Protein AF-A0A1H4QIE2-F1 (afdb_monomer)

Mean predicted aligned error: 12.72 Å

Structure (mmCIF, N/CA/C/O backbone):
data_AF-A0A1H4QIE2-F1
#
_entry.id   AF-A0A1H4QIE2-F1
#
loop_
_atom_site.group_PDB
_atom_site.id
_atom_site.type_symbol
_atom_site.label_atom_id
_atom_site.label_alt_id
_atom_site.label_comp_id
_atom_site.label_asym_id
_atom_site.label_entity_id
_atom_site.label_seq_id
_atom_site.pdbx_PDB_ins_code
_atom_site.Cartn_x
_atom_site.Cartn_y
_atom_site.Cartn_z
_atom_site.occupancy
_atom_site.B_iso_or_equiv
_atom_site.auth_seq_id
_atom_site.auth_comp_id
_atom_site.auth_asym_id
_atom_site.auth_atom_id
_atom_site.pdbx_PDB_model_num
ATOM 1 N N . MET A 1 1 ? 39.132 -0.467 -88.924 1.00 44.31 1 MET A N 1
ATOM 2 C CA . MET A 1 1 ? 39.449 -0.824 -87.528 1.00 44.31 1 MET A CA 1
ATOM 3 C C . MET A 1 1 ? 39.382 0.461 -86.732 1.00 44.31 1 MET A C 1
ATOM 5 O O . MET A 1 1 ? 40.347 1.196 -86.769 1.00 44.31 1 MET A O 1
ATOM 9 N N . ASP A 1 2 ? 38.247 0.747 -86.095 1.00 47.41 2 ASP A N 1
ATOM 10 C CA . ASP A 1 2 ? 38.134 1.806 -85.085 1.00 47.41 2 ASP A CA 1
ATOM 11 C C . ASP A 1 2 ? 37.035 1.404 -84.098 1.00 47.41 2 ASP A C 1
ATOM 13 O O . ASP A 1 2 ? 35.871 1.765 -84.229 1.00 47.41 2 ASP A O 1
ATOM 17 N N . VAL A 1 3 ? 37.408 0.567 -83.126 1.00 49.41 3 VAL A N 1
ATOM 18 C CA . VAL A 1 3 ? 36.544 0.169 -81.995 1.00 49.41 3 VAL A CA 1
ATOM 19 C C . VAL A 1 3 ? 36.910 0.983 -80.733 1.00 49.41 3 VAL A C 1
ATOM 21 O O . VAL A 1 3 ? 36.482 0.675 -79.628 1.00 49.41 3 VAL A O 1
ATOM 24 N N . GLY A 1 4 ? 37.707 2.052 -80.874 1.00 50.66 4 GLY A N 1
ATOM 25 C CA . GLY A 1 4 ? 38.275 2.808 -79.748 1.00 50.66 4 GLY A CA 1
ATOM 26 C C . GLY A 1 4 ? 37.444 3.986 -79.219 1.00 50.66 4 GLY A C 1
ATOM 27 O O . GLY A 1 4 ? 37.698 4.447 -78.111 1.00 50.66 4 GLY A O 1
ATOM 28 N N . GLY A 1 5 ? 36.450 4.486 -79.965 1.00 53.56 5 GLY A N 1
ATOM 29 C CA . GLY A 1 5 ? 35.792 5.769 -79.650 1.00 53.56 5 GLY A CA 1
ATOM 30 C C . GLY A 1 5 ? 34.572 5.706 -78.719 1.00 53.56 5 GLY A C 1
ATOM 31 O O . GLY A 1 5 ? 34.258 6.687 -78.052 1.00 53.56 5 GLY A O 1
ATOM 32 N N . ALA A 1 6 ? 33.882 4.564 -78.639 1.00 53.78 6 ALA A N 1
ATOM 33 C CA . ALA A 1 6 ? 32.608 4.450 -77.913 1.00 53.78 6 ALA A CA 1
ATOM 34 C C . ALA A 1 6 ? 32.731 3.873 -76.487 1.00 53.78 6 ALA A C 1
ATOM 36 O O . ALA A 1 6 ? 31.772 3.925 -75.722 1.00 53.78 6 ALA A O 1
ATOM 37 N N . GLY A 1 7 ? 33.896 3.336 -76.101 1.00 56.78 7 GLY A N 1
A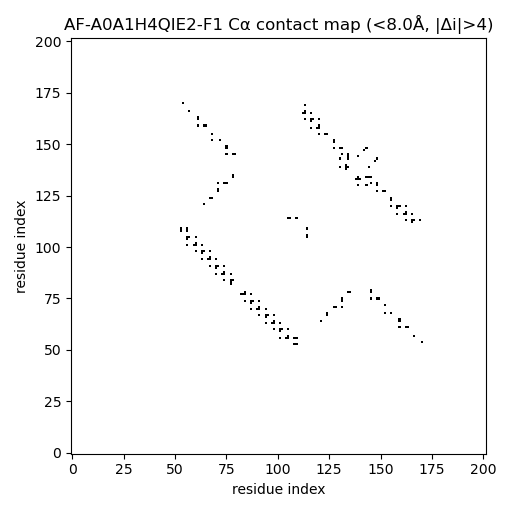TOM 38 C CA . GLY A 1 7 ? 34.084 2.673 -74.801 1.00 56.78 7 GLY A CA 1
ATOM 39 C C . GLY A 1 7 ? 34.270 3.634 -73.619 1.00 56.78 7 GLY A C 1
ATOM 40 O O . GLY A 1 7 ? 33.742 3.394 -72.537 1.00 56.78 7 GLY A O 1
ATOM 41 N N . ALA A 1 8 ? 34.971 4.752 -73.824 1.00 62.88 8 ALA A N 1
ATOM 42 C CA . ALA A 1 8 ? 35.279 5.725 -72.771 1.00 62.88 8 ALA A CA 1
ATOM 43 C C . ALA A 1 8 ? 34.043 6.381 -72.105 1.00 62.88 8 ALA A C 1
ATOM 45 O O . ALA A 1 8 ? 33.989 6.401 -70.872 1.00 62.88 8 ALA A O 1
ATOM 46 N N . PRO A 1 9 ? 33.023 6.873 -72.843 1.00 68.56 9 PRO A N 1
ATOM 47 C CA . PRO A 1 9 ? 31.832 7.446 -72.211 1.00 68.56 9 PRO A CA 1
ATOM 48 C C . PRO A 1 9 ? 30.995 6.388 -71.477 1.00 68.56 9 PRO A C 1
ATOM 50 O O . PRO A 1 9 ? 30.429 6.676 -70.424 1.00 68.56 9 PRO A O 1
ATOM 53 N N . VAL A 1 10 ? 30.963 5.148 -71.978 1.00 73.81 10 VAL A N 1
ATOM 54 C CA . VAL A 1 10 ? 30.245 4.033 -71.337 1.00 73.81 10 VAL A CA 1
ATOM 55 C C . VAL A 1 10 ? 30.869 3.695 -69.982 1.00 73.81 10 VAL A C 1
ATOM 57 O O . VAL A 1 10 ? 30.154 3.557 -68.991 1.00 73.81 10 VAL A O 1
ATOM 60 N N . VAL A 1 11 ? 32.200 3.638 -69.905 1.00 73.81 11 VAL A N 1
ATOM 61 C CA . VAL A 1 11 ? 32.923 3.381 -68.649 1.00 73.81 11 VAL A CA 1
ATOM 62 C C . VAL A 1 11 ? 32.688 4.500 -67.627 1.00 73.81 11 VAL A C 1
ATOM 64 O O . VAL A 1 11 ? 32.457 4.216 -66.450 1.00 73.81 11 VAL A O 1
ATOM 67 N N . ALA A 1 12 ? 32.673 5.762 -68.064 1.00 73.94 12 ALA A N 1
ATOM 68 C CA . ALA A 1 12 ? 32.403 6.900 -67.186 1.00 73.94 12 ALA A CA 1
ATOM 69 C C . ALA A 1 12 ? 30.984 6.853 -66.586 1.00 73.94 12 ALA A C 1
ATOM 71 O O . ALA A 1 12 ? 30.815 7.035 -65.379 1.00 73.94 12 ALA A O 1
ATOM 72 N N . VAL A 1 13 ? 29.968 6.544 -67.400 1.00 78.88 13 VAL A N 1
ATOM 73 C CA . VAL A 1 13 ? 28.576 6.413 -66.937 1.00 78.88 13 VAL A CA 1
ATOM 74 C C . VAL A 1 13 ? 28.431 5.266 -65.936 1.00 78.88 13 VAL A C 1
ATOM 76 O O . VAL A 1 13 ? 27.807 5.445 -64.891 1.00 78.88 13 VAL A O 1
ATOM 79 N N . VAL A 1 14 ? 29.053 4.113 -66.199 1.00 81.00 14 VAL A N 1
ATOM 80 C CA . VAL A 1 14 ? 29.037 2.964 -65.277 1.00 81.00 14 VAL A CA 1
ATOM 81 C C . VAL A 1 14 ? 29.697 3.310 -63.937 1.00 81.00 14 VAL A C 1
ATOM 83 O O . VAL A 1 14 ? 29.163 2.946 -62.890 1.00 81.00 14 VAL A O 1
ATOM 86 N N . GLY A 1 15 ? 30.802 4.063 -63.938 1.00 79.69 15 GLY A N 1
ATOM 87 C CA . GLY A 1 15 ? 31.467 4.510 -62.708 1.00 79.69 15 GLY A CA 1
ATOM 88 C C . GLY A 1 15 ? 30.604 5.449 -61.856 1.00 79.69 15 GLY A C 1
ATOM 89 O O . GLY A 1 15 ? 30.497 5.270 -60.639 1.00 79.69 15 GLY A O 1
ATOM 90 N N . VAL A 1 16 ? 29.928 6.415 -62.487 1.00 80.75 16 VAL A N 1
ATOM 91 C CA . VAL A 1 16 ? 29.016 7.345 -61.796 1.00 80.75 16 VAL A CA 1
ATOM 92 C C . VAL A 1 16 ? 27.796 6.602 -61.248 1.00 80.75 16 VAL A C 1
ATOM 94 O O . VAL A 1 16 ? 27.454 6.761 -60.076 1.00 80.75 16 VAL A O 1
ATOM 97 N N . VAL A 1 17 ? 27.180 5.731 -62.053 1.00 83.19 17 VAL A N 1
ATOM 98 C CA . VAL A 1 17 ? 26.029 4.913 -61.638 1.00 83.19 17 VAL A CA 1
ATOM 99 C C . VAL A 1 17 ? 26.406 3.974 -60.488 1.00 83.19 17 VAL A C 1
ATOM 101 O O . VAL A 1 17 ? 25.681 3.908 -59.496 1.00 83.19 17 VAL A O 1
ATOM 104 N N . GLY A 1 18 ? 27.565 3.312 -60.560 1.00 81.19 18 GLY A N 1
ATOM 105 C CA . GLY A 1 18 ? 28.075 2.449 -59.491 1.00 81.19 18 GLY A CA 1
ATOM 106 C C . GLY A 1 18 ? 28.333 3.200 -58.181 1.00 81.19 18 GLY A C 1
ATOM 107 O O . GLY A 1 18 ? 28.018 2.694 -57.101 1.00 81.19 18 GLY A O 1
ATOM 108 N N . THR A 1 19 ? 28.829 4.436 -58.263 1.00 82.88 19 THR A N 1
ATOM 109 C CA . THR A 1 19 ? 29.070 5.287 -57.087 1.00 82.88 19 THR A CA 1
ATOM 110 C C . THR A 1 19 ? 27.759 5.739 -56.445 1.00 82.88 19 THR A C 1
ATOM 112 O O . THR A 1 19 ? 27.602 5.636 -55.228 1.00 82.88 19 THR A O 1
ATOM 115 N N . LEU A 1 20 ? 26.782 6.172 -57.248 1.00 81.56 20 LEU A N 1
ATOM 116 C CA . LEU A 1 20 ? 25.466 6.593 -56.756 1.00 81.56 20 LEU A CA 1
ATOM 117 C C . LEU A 1 20 ? 24.693 5.429 -56.119 1.00 81.56 20 LEU A C 1
ATOM 119 O O . LEU A 1 20 ? 24.117 5.590 -55.041 1.00 81.56 20 LEU A O 1
ATOM 123 N N . LEU A 1 21 ? 24.735 4.240 -56.732 1.00 77.69 21 LEU A N 1
ATOM 124 C CA . LEU A 1 21 ? 24.165 3.016 -56.157 1.00 77.69 21 LEU A CA 1
ATOM 125 C C . LEU A 1 21 ? 24.840 2.645 -54.830 1.00 77.69 21 LEU A C 1
ATOM 127 O O . LEU A 1 21 ? 24.149 2.339 -53.858 1.00 77.69 21 LEU A O 1
ATOM 131 N N . SER A 1 22 ? 26.170 2.726 -54.757 1.00 75.88 22 SER A N 1
ATOM 132 C CA . SER A 1 22 ? 26.927 2.426 -53.532 1.00 75.88 22 SER A CA 1
ATOM 133 C C . SER A 1 22 ? 26.620 3.414 -52.401 1.00 75.88 22 SER A C 1
ATOM 135 O O . SER A 1 22 ? 26.410 3.006 -51.255 1.00 75.88 22 SER A O 1
ATOM 137 N N . ALA A 1 23 ? 26.527 4.709 -52.716 1.00 75.31 23 ALA A N 1
ATOM 138 C CA . ALA A 1 23 ? 26.153 5.748 -51.761 1.00 75.31 23 ALA A CA 1
ATOM 139 C C . ALA A 1 23 ? 24.727 5.539 -51.225 1.00 75.31 23 ALA A C 1
ATOM 141 O O . ALA A 1 23 ? 24.516 5.578 -50.012 1.00 75.31 23 ALA A O 1
ATOM 142 N N . LEU A 1 24 ? 23.762 5.231 -52.100 1.00 77.25 24 LEU A N 1
ATOM 143 C CA . LEU A 1 24 ? 22.371 4.990 -51.708 1.00 77.25 24 LEU A CA 1
ATOM 144 C C . LEU A 1 24 ? 22.218 3.730 -50.840 1.00 77.25 24 LEU A C 1
ATOM 146 O O . LEU A 1 24 ? 21.471 3.741 -49.860 1.00 77.25 24 LEU A O 1
ATOM 150 N N . LEU A 1 25 ? 22.932 2.647 -51.165 1.00 73.44 25 LEU A N 1
ATOM 151 C CA . LEU A 1 25 ? 22.944 1.422 -50.357 1.00 73.44 25 LEU A CA 1
ATOM 152 C C . LEU A 1 25 ? 23.545 1.667 -48.968 1.00 73.44 25 LEU A C 1
ATOM 154 O O . LEU A 1 25 ? 22.986 1.208 -47.972 1.00 73.44 25 LEU A O 1
ATOM 158 N N . THR A 1 26 ? 24.625 2.446 -48.892 1.00 74.44 26 THR A N 1
ATOM 159 C CA . THR A 1 26 ? 25.269 2.824 -47.625 1.00 74.44 26 THR A CA 1
ATOM 160 C C . THR A 1 26 ? 24.352 3.705 -46.776 1.00 74.44 26 THR A C 1
ATOM 162 O O . THR A 1 26 ? 24.184 3.449 -45.584 1.00 74.44 26 THR A O 1
ATOM 165 N N . GLN A 1 27 ? 23.687 4.693 -47.382 1.00 72.62 27 GLN A N 1
ATOM 166 C CA . GLN A 1 27 ? 22.707 5.544 -46.700 1.00 72.62 27 GLN A CA 1
ATOM 167 C C . GLN A 1 27 ? 21.519 4.732 -46.170 1.00 72.62 27 GLN A C 1
ATOM 169 O O . GLN A 1 27 ? 21.167 4.852 -44.998 1.00 72.62 27 GLN A O 1
ATOM 174 N N . ARG A 1 28 ? 20.951 3.830 -46.982 1.00 72.19 28 ARG A N 1
ATOM 175 C CA . ARG A 1 28 ? 19.856 2.935 -46.564 1.00 72.19 28 ARG A CA 1
ATOM 176 C C . ARG A 1 28 ? 20.281 1.983 -45.443 1.00 72.19 28 ARG A C 1
ATOM 178 O O . ARG A 1 28 ? 19.483 1.714 -44.547 1.00 72.19 28 ARG A O 1
ATOM 185 N N . ALA A 1 29 ? 21.510 1.466 -45.475 1.00 71.00 29 ALA A N 1
ATOM 186 C CA . ALA A 1 29 ? 22.053 0.629 -44.405 1.00 71.00 29 ALA A CA 1
ATOM 187 C C . ALA A 1 29 ? 22.243 1.426 -43.101 1.00 71.00 29 ALA A C 1
ATOM 189 O O . ALA A 1 29 ? 21.839 0.958 -42.034 1.00 71.00 29 ALA A O 1
ATOM 190 N N . ALA A 1 30 ? 22.763 2.654 -43.189 1.00 71.31 30 ALA A N 1
ATOM 191 C CA . ALA A 1 30 ? 22.920 3.556 -42.050 1.00 71.31 30 ALA A CA 1
ATOM 192 C C . ALA A 1 30 ? 21.567 3.961 -41.436 1.00 71.31 30 ALA A C 1
ATOM 194 O O . ALA A 1 30 ? 21.423 3.966 -40.215 1.00 71.31 30 ALA A O 1
ATOM 195 N N . GLU A 1 31 ? 20.550 4.238 -42.255 1.00 73.19 31 GLU A N 1
ATOM 196 C CA . GLU A 1 31 ? 19.188 4.527 -41.787 1.00 73.19 31 GLU A CA 1
ATOM 197 C C . GLU A 1 31 ? 18.553 3.334 -41.062 1.00 73.19 31 GLU A C 1
ATOM 199 O O . GLU A 1 31 ? 17.938 3.518 -40.012 1.00 73.19 31 GLU A O 1
ATOM 204 N N . ARG A 1 32 ? 18.720 2.105 -41.574 1.00 73.38 32 ARG A N 1
ATOM 205 C CA . ARG A 1 32 ? 18.233 0.893 -40.889 1.00 73.38 32 ARG A CA 1
ATOM 206 C C . ARG A 1 32 ? 18.947 0.664 -39.557 1.00 73.38 32 ARG A C 1
ATOM 208 O O . ARG A 1 32 ? 18.274 0.363 -38.576 1.00 73.38 32 ARG A O 1
ATOM 215 N N . SER A 1 33 ? 20.271 0.847 -39.499 1.00 75.81 33 SER A N 1
ATOM 216 C CA . SER A 1 33 ? 21.030 0.744 -38.239 1.00 75.81 33 SER A CA 1
ATOM 217 C C . SER A 1 33 ? 20.523 1.748 -37.208 1.00 75.81 33 SER A C 1
ATOM 219 O O . SER A 1 33 ? 20.170 1.366 -36.095 1.00 75.81 33 SER A O 1
ATOM 221 N N . ARG A 1 34 ? 20.366 3.016 -37.615 1.00 75.88 34 ARG A N 1
ATOM 222 C CA . ARG A 1 34 ? 19.849 4.087 -36.752 1.00 75.88 34 ARG A CA 1
ATOM 223 C C . ARG A 1 34 ? 18.445 3.789 -36.229 1.00 75.88 34 ARG A C 1
ATOM 225 O O . ARG A 1 34 ? 18.190 4.020 -35.053 1.00 75.88 34 ARG A O 1
ATOM 232 N N . ARG A 1 35 ? 17.549 3.243 -37.060 1.00 80.06 35 ARG A N 1
ATOM 233 C CA . ARG A 1 35 ? 16.201 2.833 -36.622 1.00 80.06 35 ARG A CA 1
ATOM 234 C C . ARG A 1 35 ? 16.255 1.713 -35.584 1.00 80.06 35 ARG A C 1
ATOM 236 O O . ARG A 1 35 ? 15.590 1.807 -34.561 1.00 80.06 35 ARG A O 1
ATOM 243 N N . HIS A 1 36 ? 17.086 0.693 -35.790 1.00 81.19 36 HIS A N 1
ATOM 244 C CA . HIS A 1 36 ? 17.237 -0.385 -34.809 1.00 81.19 36 HIS A CA 1
ATOM 245 C C . HIS A 1 36 ? 17.866 0.087 -33.493 1.00 81.19 36 HIS A C 1
ATOM 247 O O . HIS A 1 36 ? 17.468 -0.370 -32.421 1.00 81.19 36 HIS A O 1
ATOM 253 N N . GLU A 1 37 ? 18.828 1.005 -33.549 1.00 84.12 37 GLU A N 1
ATOM 254 C CA . GLU A 1 37 ? 19.408 1.637 -32.360 1.00 84.12 37 GLU A CA 1
ATOM 255 C C . GLU A 1 37 ? 18.368 2.476 -31.605 1.00 84.12 37 GLU A C 1
ATOM 257 O O . GLU A 1 37 ? 18.261 2.360 -30.383 1.00 84.12 37 GLU A O 1
ATOM 262 N N . GLN A 1 38 ? 17.547 3.250 -32.324 1.00 86.62 38 GLN A N 1
ATOM 263 C CA . GLN A 1 38 ? 16.438 4.018 -31.753 1.00 86.62 38 GLN A CA 1
ATOM 264 C C . GLN A 1 38 ? 15.400 3.108 -31.091 1.00 86.62 38 GLN A C 1
ATOM 266 O O . GLN A 1 38 ? 15.083 3.311 -29.922 1.00 86.62 38 GLN A O 1
ATOM 271 N N . GLU A 1 39 ? 14.944 2.053 -31.771 1.00 88.94 39 GLU A N 1
ATOM 272 C CA . GLU A 1 39 ? 13.995 1.084 -31.209 1.00 88.94 39 GLU A CA 1
ATOM 273 C C . GLU A 1 39 ? 14.541 0.417 -29.939 1.00 88.94 39 GLU A C 1
ATOM 275 O O . GLU A 1 39 ? 13.812 0.217 -28.964 1.00 88.94 39 GLU A O 1
ATOM 280 N N . ARG A 1 40 ? 15.834 0.068 -29.915 1.00 86.56 40 ARG A N 1
ATOM 281 C CA . ARG A 1 40 ? 16.484 -0.493 -28.720 1.00 86.56 40 ARG A CA 1
ATOM 282 C C . ARG A 1 40 ? 16.520 0.518 -27.580 1.00 86.56 40 ARG A C 1
ATOM 284 O O . ARG A 1 40 ? 16.182 0.156 -26.453 1.00 86.56 40 ARG A O 1
ATOM 291 N N . ALA A 1 41 ? 16.881 1.767 -27.867 1.00 88.94 41 ALA A N 1
ATOM 292 C CA . ALA A 1 41 ? 16.905 2.839 -26.878 1.00 88.94 41 ALA A CA 1
ATOM 293 C C . ALA A 1 41 ? 15.501 3.141 -26.329 1.00 88.94 41 ALA A C 1
ATOM 295 O O . ALA A 1 41 ? 15.327 3.306 -25.123 1.00 88.94 41 ALA A O 1
ATOM 296 N N . GLU A 1 42 ? 14.475 3.157 -27.179 1.00 90.69 42 GLU A N 1
ATOM 297 C CA . GLU A 1 42 ? 13.082 3.350 -26.772 1.00 90.69 42 GLU A CA 1
ATOM 298 C C . GLU A 1 42 ? 12.579 2.212 -25.886 1.00 90.69 42 GLU A C 1
ATOM 300 O O . GLU A 1 42 ? 11.975 2.471 -24.842 1.00 90.69 42 GLU A O 1
ATOM 305 N N . ARG A 1 43 ? 12.881 0.957 -26.247 1.00 90.00 43 ARG A N 1
ATOM 306 C CA . ARG A 1 43 ? 12.553 -0.219 -25.427 1.00 90.00 43 ARG A CA 1
ATOM 307 C C . ARG A 1 43 ? 13.264 -0.184 -24.079 1.00 90.00 43 ARG A C 1
ATOM 309 O O . ARG A 1 43 ? 12.637 -0.491 -23.068 1.00 90.00 43 ARG A O 1
ATOM 316 N N . ALA A 1 44 ? 14.540 0.202 -24.044 1.00 89.00 44 ALA A N 1
ATOM 317 C CA . ALA A 1 44 ? 15.288 0.356 -22.798 1.00 89.00 44 ALA A CA 1
ATOM 318 C C . ALA A 1 44 ? 14.640 1.415 -21.893 1.00 89.00 44 ALA A C 1
ATOM 320 O O . ALA A 1 44 ? 14.270 1.111 -20.760 1.00 89.00 44 ALA A O 1
ATOM 321 N N . ARG A 1 45 ? 14.356 2.605 -22.436 1.00 90.25 45 ARG A N 1
ATOM 322 C CA . ARG A 1 45 ? 13.672 3.683 -21.705 1.00 90.25 45 ARG A CA 1
ATOM 323 C C . ARG A 1 45 ? 12.276 3.277 -21.226 1.00 90.25 45 ARG A C 1
ATOM 325 O O . ARG A 1 45 ? 11.857 3.669 -20.142 1.00 90.25 45 ARG A O 1
ATOM 332 N N . ALA A 1 46 ? 11.526 2.511 -22.020 1.00 90.19 46 ALA A N 1
ATOM 333 C CA . ALA A 1 46 ? 10.209 2.015 -21.621 1.00 90.19 46 ALA A CA 1
ATOM 334 C C . ALA A 1 46 ? 10.299 1.052 -20.427 1.00 90.19 46 ALA A C 1
ATOM 336 O O . ALA A 1 46 ? 9.523 1.185 -19.482 1.00 90.19 46 ALA A O 1
ATOM 337 N N . ARG A 1 47 ? 11.283 0.143 -20.433 1.00 88.62 47 ARG A N 1
ATOM 338 C CA . ARG A 1 47 ? 11.549 -0.776 -19.314 1.00 88.62 47 ARG A CA 1
ATOM 339 C C . ARG A 1 47 ? 11.969 -0.030 -18.052 1.00 88.62 47 ARG A C 1
ATOM 341 O O . ARG A 1 47 ? 11.461 -0.333 -16.978 1.00 88.62 47 ARG A O 1
ATOM 348 N N . GLU A 1 48 ? 12.845 0.964 -18.178 1.00 89.56 48 GLU A N 1
ATOM 349 C CA . GLU A 1 48 ? 13.264 1.815 -17.057 1.00 89.56 48 GLU A CA 1
ATOM 350 C C . GLU A 1 48 ? 12.078 2.562 -16.441 1.00 89.56 48 GLU A C 1
ATOM 352 O O . GLU A 1 48 ? 11.893 2.531 -15.225 1.00 89.56 48 GLU A O 1
ATOM 357 N N . ARG A 1 49 ? 11.220 3.167 -17.275 1.00 90.88 49 ARG A N 1
ATOM 358 C CA . ARG A 1 49 ? 9.993 3.829 -16.807 1.00 90.88 49 ARG A CA 1
ATOM 359 C C . ARG A 1 49 ? 9.063 2.860 -16.085 1.00 90.88 49 ARG A C 1
ATOM 361 O O . ARG A 1 49 ? 8.554 3.200 -15.022 1.00 90.88 49 ARG A O 1
ATOM 368 N N . GLN A 1 50 ? 8.860 1.662 -16.629 1.00 90.56 50 GLN A N 1
ATOM 369 C CA . GLN A 1 50 ? 8.014 0.649 -16.000 1.00 90.56 50 GLN A CA 1
ATOM 370 C C . GLN A 1 50 ? 8.585 0.192 -14.648 1.00 90.56 50 GLN A C 1
ATOM 372 O O . GLN A 1 50 ? 7.841 0.072 -13.677 1.00 90.56 50 GLN A O 1
ATOM 377 N N . ALA A 1 51 ? 9.903 -0.006 -14.554 1.00 90.25 51 ALA A N 1
ATOM 378 C CA . ALA A 1 51 ? 10.569 -0.365 -13.304 1.00 90.25 51 ALA A CA 1
ATOM 379 C C . ALA A 1 51 ? 10.444 0.744 -12.245 1.00 90.25 51 ALA A C 1
ATOM 381 O O . ALA A 1 51 ? 10.104 0.459 -11.096 1.00 90.25 51 ALA A O 1
ATOM 382 N N . ALA A 1 52 ? 10.646 2.008 -12.635 1.00 91.94 52 ALA A N 1
ATOM 383 C CA . ALA A 1 52 ? 10.458 3.162 -11.756 1.00 91.94 52 ALA A CA 1
ATOM 384 C C . ALA A 1 52 ? 9.007 3.290 -11.265 1.00 91.94 52 ALA A C 1
ATOM 386 O O . ALA A 1 52 ? 8.781 3.484 -10.071 1.00 91.94 52 ALA A O 1
ATOM 387 N N . GLN A 1 53 ? 8.021 3.123 -12.152 1.00 93.19 53 GLN A N 1
ATOM 388 C CA . GLN A 1 53 ? 6.601 3.137 -11.779 1.00 93.19 53 GLN A CA 1
ATOM 389 C C . GLN A 1 53 ? 6.259 2.014 -10.796 1.00 93.19 53 GLN A C 1
ATOM 391 O O . GLN A 1 53 ? 5.540 2.244 -9.824 1.00 93.19 53 GLN A O 1
ATOM 3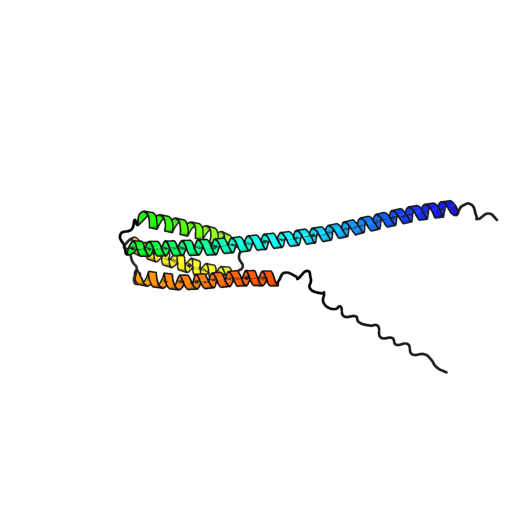96 N N . ARG A 1 54 ? 6.802 0.809 -11.006 1.00 94.06 54 ARG A N 1
ATOM 397 C CA . ARG A 1 54 ? 6.558 -0.328 -10.111 1.00 94.06 54 ARG A CA 1
ATOM 398 C C . ARG A 1 54 ? 7.184 -0.115 -8.734 1.00 94.06 54 ARG A C 1
ATOM 400 O O . ARG A 1 54 ? 6.525 -0.349 -7.725 1.00 94.06 54 ARG A O 1
ATOM 407 N N . LEU A 1 55 ? 8.414 0.404 -8.682 1.00 95.44 55 LEU A N 1
ATOM 408 C CA . LEU A 1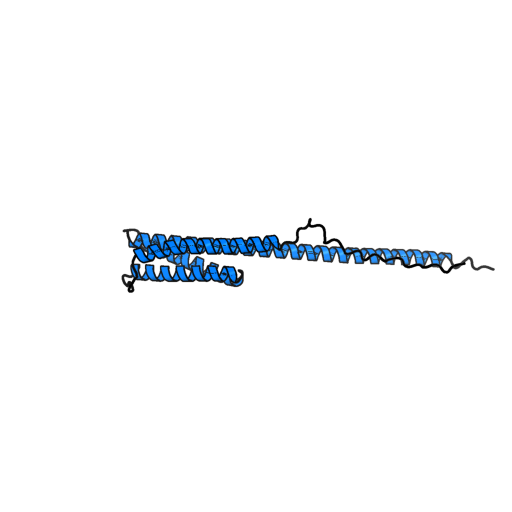 55 ? 9.065 0.788 -7.427 1.00 95.44 55 LEU A CA 1
ATOM 409 C C . LEU A 1 55 ? 8.254 1.854 -6.676 1.00 95.44 55 LEU A C 1
ATOM 411 O O . LEU A 1 55 ? 8.025 1.704 -5.477 1.00 95.44 55 LEU A O 1
ATOM 415 N N . ALA A 1 56 ? 7.792 2.895 -7.373 1.00 96.88 56 ALA A N 1
ATOM 416 C CA . ALA A 1 56 ? 6.967 3.943 -6.777 1.00 96.88 56 ALA A CA 1
ATOM 417 C C . ALA A 1 56 ? 5.664 3.375 -6.188 1.00 96.88 56 ALA A C 1
ATOM 419 O O . ALA A 1 56 ? 5.322 3.686 -5.048 1.00 96.88 56 ALA A O 1
ATOM 420 N N . CYS A 1 57 ? 4.992 2.479 -6.916 1.00 97.62 57 CYS A N 1
ATOM 421 C CA . CYS A 1 57 ? 3.777 1.816 -6.448 1.00 97.62 57 CYS A CA 1
ATOM 422 C C . CYS A 1 57 ? 4.030 0.956 -5.193 1.00 97.62 57 CYS A C 1
ATOM 424 O O . CYS A 1 57 ? 3.278 1.046 -4.223 1.00 97.62 57 CYS A O 1
ATOM 426 N N . TYR A 1 58 ? 5.133 0.196 -5.140 1.00 98.00 58 TYR A N 1
ATOM 427 C CA . TYR A 1 58 ? 5.510 -0.551 -3.931 1.00 98.00 58 TYR A CA 1
ATOM 428 C C . TYR A 1 58 ? 5.788 0.347 -2.725 1.00 98.00 58 TYR A C 1
ATOM 430 O O . TYR A 1 58 ? 5.363 0.030 -1.611 1.00 98.00 58 TYR A O 1
ATOM 438 N N . VAL A 1 59 ? 6.493 1.462 -2.931 1.00 98.06 59 VAL A N 1
ATOM 439 C CA . VAL A 1 59 ? 6.780 2.428 -1.862 1.00 98.06 59 VAL A CA 1
ATOM 440 C C . VAL A 1 59 ? 5.486 3.040 -1.336 1.00 98.06 59 VAL A C 1
ATOM 442 O O . VAL A 1 59 ? 5.299 3.075 -0.118 1.00 98.06 59 VAL A O 1
ATOM 445 N N . ALA A 1 60 ? 4.588 3.463 -2.227 1.00 98.50 60 ALA A N 1
ATOM 446 C CA . ALA A 1 60 ? 3.294 4.019 -1.854 1.00 98.50 60 ALA A CA 1
ATOM 447 C C . ALA A 1 60 ? 2.475 3.012 -1.035 1.00 98.50 60 ALA A C 1
ATOM 449 O O . ALA A 1 60 ? 2.059 3.331 0.078 1.00 98.50 60 ALA A O 1
ATOM 450 N N . LEU A 1 61 ? 2.327 1.773 -1.522 1.00 98.50 61 LEU A N 1
ATOM 451 C CA . LEU A 1 61 ? 1.535 0.737 -0.853 1.00 98.50 61 LEU A CA 1
ATOM 452 C C . LEU A 1 61 ? 2.084 0.389 0.534 1.00 98.50 61 LEU A C 1
ATOM 454 O O . LEU A 1 61 ? 1.338 0.360 1.510 1.00 98.50 61 LEU A O 1
ATOM 458 N N . ASN A 1 62 ? 3.394 0.160 0.651 1.00 97.56 62 ASN A N 1
ATOM 459 C CA . ASN A 1 62 ? 4.001 -0.159 1.944 1.00 97.56 62 ASN A CA 1
ATOM 460 C C . ASN A 1 62 ? 3.941 1.030 2.921 1.00 97.56 62 ASN A C 1
ATOM 462 O O . ASN A 1 62 ? 3.829 0.819 4.128 1.00 97.56 62 ASN A O 1
ATOM 466 N N . THR A 1 63 ? 4.011 2.268 2.426 1.00 98.50 63 THR A N 1
ATOM 467 C CA . THR A 1 63 ? 3.891 3.469 3.266 1.00 98.50 63 THR A CA 1
ATOM 468 C C . THR A 1 63 ? 2.465 3.635 3.778 1.00 98.50 63 THR A C 1
ATOM 470 O O . THR A 1 63 ? 2.273 3.728 4.990 1.00 98.50 63 THR A O 1
ATOM 473 N N . ALA A 1 64 ? 1.473 3.588 2.887 1.00 98.69 64 ALA A N 1
ATOM 474 C CA . ALA A 1 64 ? 0.066 3.744 3.242 1.00 98.69 64 ALA A CA 1
ATOM 475 C C . ALA A 1 64 ? -0.407 2.643 4.207 1.00 98.69 64 ALA A C 1
ATOM 477 O O . ALA A 1 64 ? -1.026 2.942 5.226 1.00 98.69 64 ALA A O 1
ATOM 478 N N . ALA A 1 65 ? -0.017 1.384 3.976 1.00 98.50 65 ALA A N 1
ATOM 479 C CA . ALA A 1 65 ? -0.379 0.277 4.862 1.00 98.50 65 ALA A CA 1
ATOM 480 C C . ALA A 1 65 ? 0.201 0.439 6.281 1.00 98.50 65 ALA A C 1
ATOM 482 O O . ALA A 1 65 ? -0.470 0.149 7.273 1.00 98.50 65 ALA A O 1
ATOM 483 N N . ARG A 1 66 ? 1.439 0.942 6.401 1.00 98.25 66 ARG A N 1
ATOM 484 C CA . ARG A 1 66 ? 2.065 1.230 7.703 1.00 98.25 66 ARG A CA 1
ATOM 485 C C . ARG A 1 66 ? 1.426 2.419 8.403 1.00 98.25 66 ARG A C 1
ATOM 487 O O . ARG A 1 66 ? 1.224 2.356 9.609 1.00 98.25 66 ARG A O 1
ATOM 494 N N . GLN A 1 67 ? 1.116 3.481 7.665 1.00 98.50 67 GLN A N 1
ATOM 495 C CA . GLN A 1 67 ? 0.412 4.642 8.210 1.00 98.50 67 GLN A CA 1
ATOM 496 C C . GLN A 1 67 ? -0.978 4.249 8.711 1.00 98.50 67 GLN A C 1
ATOM 498 O O . GLN A 1 67 ? -1.381 4.671 9.791 1.00 98.50 67 GLN A O 1
ATOM 503 N N . TYR A 1 68 ? -1.674 3.375 7.982 1.00 98.69 68 TYR A N 1
ATOM 504 C CA . TYR A 1 68 ? -2.962 2.856 8.412 1.00 98.69 68 TYR A CA 1
ATOM 505 C C . TYR A 1 68 ? -2.841 1.995 9.680 1.00 98.69 68 TYR A C 1
ATOM 507 O O . TYR A 1 68 ? -3.592 2.211 10.630 1.00 98.69 68 TYR A O 1
ATOM 515 N N . LEU A 1 69 ? -1.857 1.089 9.760 1.00 98.62 69 LEU A N 1
ATOM 516 C CA . LEU A 1 69 ? -1.607 0.320 10.989 1.00 98.62 69 LEU A CA 1
ATOM 517 C C . LEU A 1 69 ? -1.223 1.214 12.180 1.00 98.62 69 LEU A C 1
ATOM 519 O O . LEU A 1 69 ? -1.677 0.969 13.298 1.00 98.62 69 LEU A O 1
ATOM 523 N N . ALA A 1 70 ? -0.426 2.260 11.953 1.00 98.06 70 ALA A N 1
ATOM 524 C CA . ALA A 1 70 ? -0.076 3.228 12.990 1.00 98.06 70 ALA A CA 1
ATOM 525 C C . ALA A 1 70 ? -1.325 3.954 13.507 1.00 98.06 70 ALA A C 1
ATOM 527 O O . ALA A 1 70 ? -1.552 3.994 14.710 1.00 98.06 70 ALA A O 1
ATOM 528 N N . ALA A 1 71 ? -2.201 4.421 12.615 1.00 98.06 71 ALA A N 1
ATOM 529 C CA . ALA A 1 71 ? -3.447 5.067 13.018 1.00 98.06 71 ALA A CA 1
ATOM 530 C C . ALA A 1 71 ? -4.417 4.113 13.748 1.00 98.06 71 ALA A C 1
ATOM 532 O O . ALA A 1 71 ? -5.133 4.535 14.654 1.00 98.06 71 ALA A O 1
ATOM 533 N N . LEU A 1 72 ? -4.436 2.820 13.394 1.00 98.25 72 LEU A N 1
ATOM 534 C CA . LEU A 1 72 ? -5.176 1.793 14.146 1.00 98.25 72 LEU A CA 1
ATOM 535 C C . LEU A 1 72 ? -4.595 1.599 15.554 1.00 98.25 72 LEU A C 1
ATOM 537 O O . LEU A 1 72 ? -5.345 1.441 16.514 1.00 98.25 72 LEU A O 1
ATOM 541 N N . THR A 1 73 ? -3.268 1.641 15.677 1.00 97.31 73 THR A N 1
ATOM 542 C CA . THR A 1 73 ? -2.567 1.552 16.966 1.00 97.31 73 THR A CA 1
ATOM 543 C C . THR A 1 73 ? -2.893 2.761 17.843 1.00 97.31 73 THR A C 1
ATOM 545 O O . THR A 1 73 ? -3.289 2.584 18.993 1.00 97.31 73 THR A O 1
ATOM 548 N N . ASP A 1 74 ? -2.845 3.973 17.285 1.00 95.88 74 ASP A N 1
ATOM 549 C CA . ASP A 1 74 ? -3.252 5.203 17.974 1.00 95.88 74 ASP A CA 1
ATOM 550 C C . ASP A 1 74 ? -4.712 5.119 18.449 1.00 95.88 74 ASP A C 1
ATOM 552 O O . ASP A 1 74 ? -5.015 5.458 19.589 1.00 95.88 74 ASP A O 1
ATOM 556 N N . GLN A 1 75 ? -5.626 4.609 17.615 1.00 96.12 75 GLN A N 1
ATOM 557 C CA . GLN A 1 75 ? -7.026 4.419 18.011 1.00 96.12 75 GLN A CA 1
ATOM 558 C C . GLN A 1 75 ? -7.169 3.434 19.176 1.00 96.12 75 GLN A C 1
ATOM 560 O O . GLN A 1 75 ? -7.977 3.668 20.072 1.00 96.12 75 GLN A O 1
ATOM 565 N N . LEU A 1 76 ? -6.396 2.345 19.199 1.00 96.06 76 LEU A N 1
ATOM 566 C CA . LEU A 1 76 ? -6.394 1.421 20.333 1.00 96.06 76 LEU A CA 1
ATOM 567 C C . LEU A 1 76 ? -5.883 2.094 21.619 1.00 96.06 76 LEU A C 1
ATOM 569 O O . LEU A 1 76 ? -6.424 1.838 22.695 1.00 96.06 76 LEU A O 1
ATOM 573 N N . HIS A 1 77 ? -4.874 2.960 21.522 1.00 94.25 77 HIS A N 1
ATOM 574 C CA . HIS A 1 77 ? -4.399 3.748 22.661 1.00 94.25 77 HIS A CA 1
ATOM 575 C C . HIS A 1 77 ? -5.454 4.743 23.150 1.00 94.25 77 HIS A C 1
ATOM 577 O O . HIS A 1 77 ? -5.725 4.787 24.351 1.00 94.25 77 HIS A O 1
ATOM 583 N N . ALA A 1 78 ? -6.129 5.440 22.237 1.00 93.56 78 ALA A N 1
ATOM 584 C CA . ALA A 1 78 ? -7.208 6.362 22.573 1.00 93.56 78 ALA A CA 1
ATOM 585 C C . ALA A 1 78 ? -8.386 5.664 23.274 1.00 93.56 78 ALA A C 1
ATOM 587 O O . ALA A 1 78 ? -8.967 6.237 24.188 1.00 93.56 78 ALA A O 1
ATOM 588 N N . LEU A 1 79 ? -8.697 4.410 22.915 1.00 91.50 79 LEU A N 1
ATOM 589 C CA . LEU A 1 79 ? -9.706 3.594 23.611 1.00 91.50 79 LEU A CA 1
ATOM 590 C C . LEU A 1 79 ? -9.317 3.236 25.053 1.00 91.50 79 LEU A C 1
ATOM 592 O O . LEU A 1 79 ? -10.190 2.982 25.879 1.00 91.50 79 LEU A O 1
ATOM 596 N N . ARG A 1 80 ? -8.014 3.159 25.348 1.00 88.75 80 ARG A N 1
ATOM 597 C CA . ARG A 1 80 ? -7.480 2.827 26.680 1.00 88.75 80 ARG A CA 1
ATOM 598 C C . ARG A 1 80 ? -7.251 4.066 27.553 1.00 88.75 80 ARG A C 1
ATOM 600 O O . ARG A 1 80 ? -7.110 3.922 28.765 1.00 88.75 80 ARG A O 1
ATOM 607 N N . GLY A 1 81 ? -7.159 5.249 26.950 1.00 84.56 81 GLY A N 1
ATOM 608 C CA . GLY A 1 81 ? -6.804 6.503 27.611 1.00 84.56 81 GLY A CA 1
ATOM 609 C C . GLY A 1 81 ? -7.898 7.569 27.546 1.00 84.56 81 GLY A C 1
ATOM 610 O O . GLY A 1 81 ? -9.052 7.299 27.238 1.00 84.56 81 GLY A O 1
ATOM 611 N N . THR A 1 82 ? -7.514 8.811 27.846 1.00 65.88 82 THR A N 1
ATOM 612 C CA . THR A 1 82 ? -8.390 9.998 27.795 1.00 65.88 82 THR A CA 1
ATOM 613 C C . THR A 1 82 ? -8.043 10.927 26.625 1.00 65.88 82 THR A C 1
ATOM 615 O O . THR A 1 82 ? -8.296 12.129 26.695 1.00 65.88 82 THR A O 1
ATOM 618 N N . GLU A 1 83 ? -7.379 10.409 25.589 1.00 72.81 83 GLU A N 1
ATOM 619 C CA . GLU A 1 83 ? -6.971 11.195 24.418 1.00 72.81 83 GLU A CA 1
ATOM 620 C C . GLU A 1 83 ? -8.179 11.721 23.632 1.00 72.81 83 GLU A C 1
ATOM 622 O O . GLU A 1 83 ? -9.275 11.159 23.697 1.00 72.81 83 GLU A O 1
ATOM 627 N N . ASP A 1 84 ? -7.972 12.790 22.850 1.00 77.00 84 ASP A N 1
ATOM 628 C CA . ASP A 1 84 ? -9.007 13.326 21.962 1.00 77.00 84 ASP A CA 1
ATOM 629 C C . ASP A 1 84 ? -9.378 12.301 20.881 1.00 77.00 84 ASP A C 1
ATOM 631 O O . ASP A 1 84 ? -8.784 12.221 19.798 1.00 77.00 84 ASP A O 1
ATOM 635 N N . SER A 1 85 ? -10.425 11.532 21.170 1.00 81.38 85 SER A N 1
ATOM 636 C CA . SER A 1 85 ? -10.906 10.464 20.306 1.00 81.38 85 SER A CA 1
ATOM 637 C C . SER A 1 85 ? -11.382 10.991 18.947 1.00 81.38 85 SER A C 1
ATOM 639 O O . SER A 1 85 ? -11.436 10.228 17.987 1.00 81.38 85 SER A O 1
ATOM 641 N N . ARG A 1 86 ? -11.734 12.282 18.805 1.00 88.62 86 ARG A N 1
ATOM 642 C CA . ARG A 1 86 ? -12.174 12.834 17.511 1.00 88.62 86 ARG A CA 1
ATOM 643 C C . ARG A 1 86 ? -11.001 12.990 16.547 1.00 88.62 86 ARG A C 1
ATOM 645 O O . ARG A 1 86 ? -11.113 12.529 15.412 1.00 88.62 86 ARG A O 1
ATOM 652 N N . ALA A 1 87 ? -9.900 13.596 16.986 1.00 91.31 87 ALA A N 1
ATOM 653 C CA . ALA A 1 87 ? -8.720 13.781 16.144 1.00 91.31 87 ALA A CA 1
ATOM 654 C C . ALA A 1 87 ? -8.105 12.436 15.719 1.00 91.31 87 ALA A C 1
ATOM 656 O O . ALA A 1 87 ? -7.701 12.266 14.568 1.00 91.31 87 ALA A O 1
ATOM 657 N N . VAL A 1 88 ? -8.079 11.452 16.625 1.00 94.38 88 VAL A N 1
ATOM 658 C CA . VAL A 1 88 ? -7.578 10.098 16.331 1.00 94.38 88 VAL A CA 1
ATOM 659 C C . VAL A 1 88 ? -8.468 9.386 15.305 1.00 94.38 88 VAL A C 1
ATOM 661 O O . VAL A 1 88 ? -7.960 8.872 14.307 1.00 94.38 88 VAL A O 1
ATOM 664 N N . ARG A 1 89 ? -9.799 9.447 15.465 1.00 93.38 89 ARG A N 1
ATOM 665 C CA . ARG A 1 89 ? -10.753 8.892 14.487 1.00 93.38 89 ARG A CA 1
ATOM 666 C C . ARG A 1 89 ? -10.613 9.497 13.095 1.00 93.38 89 ARG A C 1
ATOM 668 O O . ARG A 1 89 ? -10.739 8.779 12.099 1.00 93.38 89 ARG A O 1
ATOM 675 N N . GLN A 1 90 ? -10.390 10.807 13.020 1.00 95.25 90 GLN A N 1
ATOM 676 C CA . GLN A 1 90 ? -10.206 11.489 11.745 1.00 95.25 90 GLN A CA 1
ATOM 677 C C . GLN A 1 90 ? -8.937 10.995 11.043 1.00 95.25 90 GLN A C 1
ATOM 679 O O . GLN A 1 90 ? -9.030 10.510 9.917 1.00 95.25 90 GLN A O 1
ATOM 684 N N . ARG A 1 91 ? -7.790 10.994 11.738 1.00 95.94 91 ARG A N 1
ATOM 685 C CA . ARG A 1 91 ? -6.523 10.465 11.199 1.00 95.94 91 ARG A CA 1
ATOM 686 C C . ARG A 1 91 ? -6.641 9.008 10.751 1.00 95.94 91 ARG A C 1
ATOM 688 O O . ARG A 1 91 ? -6.104 8.635 9.712 1.00 95.94 91 ARG A O 1
ATOM 695 N N . LEU A 1 92 ? -7.375 8.184 11.502 1.00 97.81 92 LEU A N 1
ATOM 696 C CA . LEU A 1 92 ? -7.644 6.795 11.131 1.00 97.81 92 LEU A CA 1
ATOM 697 C C . LEU A 1 92 ? -8.447 6.676 9.830 1.00 97.81 92 LEU A C 1
ATOM 699 O O . LEU A 1 92 ? -8.153 5.815 8.999 1.00 97.81 92 LEU A O 1
ATOM 703 N N . THR A 1 93 ? -9.462 7.518 9.655 1.00 97.69 93 THR A N 1
ATOM 704 C CA . THR A 1 93 ? -10.295 7.515 8.445 1.00 97.69 93 THR A CA 1
ATOM 705 C C . THR A 1 93 ? -9.493 7.989 7.235 1.00 97.69 93 THR A C 1
ATOM 707 O O . THR A 1 93 ? -9.493 7.316 6.210 1.00 97.69 93 THR A O 1
ATOM 710 N N . GLU A 1 94 ? -8.714 9.061 7.387 1.00 98.25 94 GLU A N 1
ATOM 711 C CA . GLU A 1 94 ? -7.824 9.573 6.338 1.00 98.25 94 GLU A CA 1
ATOM 712 C 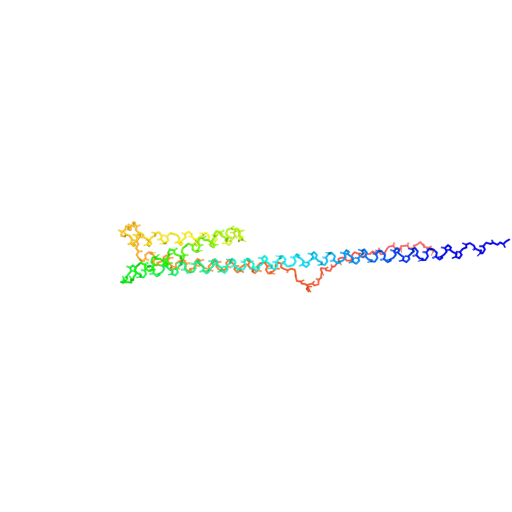C . GLU A 1 94 ? -6.787 8.523 5.909 1.00 98.25 94 GLU A C 1
ATOM 714 O O . GLU A 1 94 ? -6.642 8.240 4.720 1.00 98.25 94 GLU A O 1
ATOM 719 N N . ALA A 1 95 ? -6.114 7.871 6.863 1.00 98.56 95 ALA A N 1
ATOM 720 C CA . ALA A 1 95 ? -5.134 6.829 6.557 1.00 98.56 95 ALA A CA 1
ATOM 721 C C . ALA A 1 95 ? -5.762 5.614 5.850 1.00 98.56 95 ALA A C 1
ATOM 723 O O . ALA A 1 95 ? -5.143 5.014 4.968 1.00 98.56 95 ALA A O 1
ATOM 724 N N . ARG A 1 96 ? -7.003 5.258 6.207 1.00 98.62 96 ARG A N 1
ATOM 725 C CA . ARG A 1 96 ? -7.760 4.189 5.543 1.00 98.62 96 ARG A CA 1
ATOM 726 C C . ARG A 1 96 ? -8.064 4.530 4.089 1.00 98.62 96 ARG A C 1
ATOM 728 O O . ARG A 1 96 ? -7.930 3.656 3.232 1.00 98.62 96 ARG A O 1
ATOM 735 N N . ASP A 1 97 ? -8.510 5.750 3.824 1.00 98.56 97 ASP A N 1
ATOM 736 C CA . ASP A 1 97 ? -8.903 6.165 2.479 1.00 98.56 97 ASP A CA 1
ATOM 737 C C . ASP A 1 97 ? -7.676 6.290 1.569 1.00 98.56 97 ASP A C 1
ATOM 739 O O . ASP A 1 97 ? -7.666 5.709 0.486 1.00 98.56 97 ASP A O 1
ATOM 743 N N . VAL A 1 98 ? -6.573 6.859 2.071 1.00 98.69 98 VAL A N 1
ATOM 744 C CA . VAL A 1 98 ? -5.279 6.850 1.366 1.00 98.69 98 VAL A CA 1
ATOM 745 C C . VAL A 1 98 ? -4.826 5.423 1.041 1.00 98.69 98 VAL A C 1
ATOM 747 O O . VAL A 1 98 ? -4.409 5.143 -0.084 1.00 98.69 98 VAL A O 1
ATOM 750 N N . HIS A 1 99 ? -4.921 4.486 1.994 1.00 98.69 99 HIS A N 1
ATOM 751 C CA . HIS A 1 99 ? -4.569 3.083 1.739 1.00 98.69 99 HIS A CA 1
ATOM 752 C C . HIS A 1 99 ? -5.445 2.450 0.655 1.00 98.69 99 HIS A C 1
ATOM 754 O O . HIS A 1 99 ? -4.934 1.703 -0.177 1.00 98.69 99 HIS A O 1
ATOM 760 N N . ARG A 1 100 ? -6.749 2.743 0.634 1.00 98.44 100 ARG A N 1
ATOM 761 C CA . ARG A 1 100 ? -7.675 2.217 -0.382 1.00 98.44 100 ARG A CA 1
ATOM 762 C C . ARG A 1 100 ? -7.338 2.707 -1.782 1.00 98.44 100 ARG A C 1
ATOM 764 O O . ARG A 1 100 ? -7.305 1.884 -2.694 1.00 98.44 100 ARG A O 1
ATOM 771 N N . ASP A 1 101 ? -7.054 3.995 -1.930 1.00 98.56 101 ASP A N 1
ATOM 772 C CA . ASP A 1 101 ? -6.701 4.588 -3.221 1.00 98.56 101 ASP A CA 1
ATOM 773 C C . ASP A 1 101 ? -5.405 3.977 -3.761 1.00 98.56 101 ASP A C 1
ATOM 775 O O . ASP A 1 101 ? -5.346 3.505 -4.899 1.00 98.56 101 ASP A O 1
ATOM 779 N N . VAL A 1 102 ? -4.385 3.880 -2.905 1.00 98.56 102 VAL A N 1
ATOM 780 C CA . VAL A 1 102 ? -3.104 3.266 -3.264 1.00 98.56 102 VAL A CA 1
ATOM 781 C C . VAL A 1 102 ? -3.258 1.775 -3.575 1.00 98.56 102 VAL A C 1
ATOM 783 O O . VAL A 1 102 ? -2.622 1.268 -4.501 1.00 98.56 102 VAL A O 1
ATOM 786 N N . TYR A 1 103 ? -4.103 1.052 -2.836 1.00 98.44 103 TYR A N 1
ATOM 787 C CA . TYR A 1 103 ? -4.359 -0.363 -3.096 1.00 98.44 103 TYR A CA 1
ATOM 788 C C . TYR A 1 103 ? -5.097 -0.585 -4.424 1.00 98.44 103 TYR A C 1
ATOM 790 O O . TYR A 1 103 ? -4.743 -1.501 -5.164 1.00 98.44 103 TYR A O 1
ATOM 798 N N . ALA A 1 104 ? -6.056 0.273 -4.781 1.00 98.12 104 ALA A N 1
ATOM 799 C CA . ALA A 1 104 ? -6.720 0.219 -6.084 1.00 98.12 104 ALA A CA 1
ATOM 800 C C . ALA A 1 104 ? -5.729 0.468 -7.236 1.00 98.12 104 ALA A C 1
ATOM 802 O O . ALA A 1 104 ? -5.720 -0.259 -8.229 1.00 98.12 104 ALA A O 1
ATOM 803 N N . GLU A 1 105 ? -4.827 1.441 -7.085 1.00 96.94 105 GLU A N 1
ATOM 804 C CA . GLU A 1 105 ? -3.730 1.661 -8.033 1.00 96.94 105 GLU A CA 1
ATOM 805 C C . GLU A 1 105 ? -2.797 0.442 -8.127 1.00 96.94 105 GLU A C 1
ATOM 807 O O . 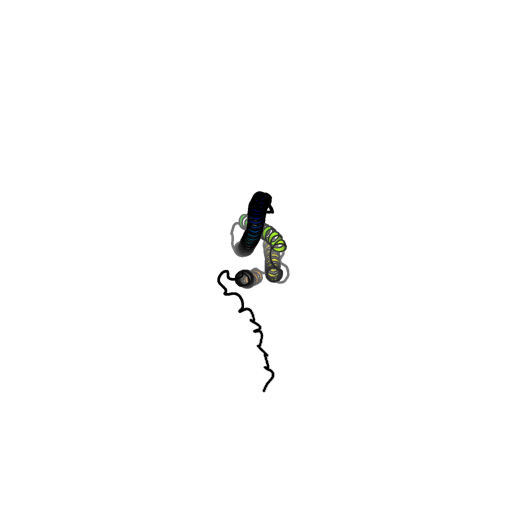GLU A 1 105 ? -2.379 0.066 -9.228 1.00 96.94 105 GLU A O 1
ATOM 812 N N . ALA A 1 106 ? -2.490 -0.190 -6.993 1.00 97.62 106 ALA A N 1
ATOM 813 C CA . ALA A 1 106 ? -1.652 -1.377 -6.931 1.00 97.62 106 ALA A CA 1
ATOM 814 C C . ALA A 1 106 ? -2.263 -2.569 -7.680 1.00 97.62 106 ALA A C 1
ATOM 816 O O . ALA A 1 106 ? -1.539 -3.254 -8.402 1.00 97.62 106 ALA A O 1
ATOM 817 N N . GLN A 1 107 ? -3.579 -2.782 -7.588 1.00 97.44 107 GLN A N 1
ATOM 818 C CA . GLN A 1 107 ? -4.283 -3.856 -8.305 1.00 97.44 107 GLN A CA 1
ATOM 819 C C . GLN A 1 107 ? -4.107 -3.782 -9.826 1.00 97.44 107 GLN A C 1
ATOM 821 O O . GLN A 1 107 ? -4.126 -4.808 -10.498 1.00 97.44 107 GLN A O 1
ATOM 826 N N . MET A 1 108 ? -3.887 -2.584 -10.368 1.00 96.44 108 MET A N 1
ATOM 827 C CA . MET A 1 108 ? -3.692 -2.382 -11.805 1.00 96.44 108 MET A CA 1
ATOM 828 C C . MET A 1 108 ? -2.235 -2.539 -12.254 1.00 96.44 108 MET A C 1
ATOM 830 O O . MET A 1 108 ? -1.967 -2.580 -13.455 1.00 96.44 108 MET A O 1
ATOM 834 N N . ARG A 1 109 ? -1.278 -2.551 -11.318 1.00 93.56 109 ARG A N 1
ATOM 835 C CA . ARG A 1 109 ? 0.154 -2.388 -11.623 1.00 93.56 109 ARG A CA 1
A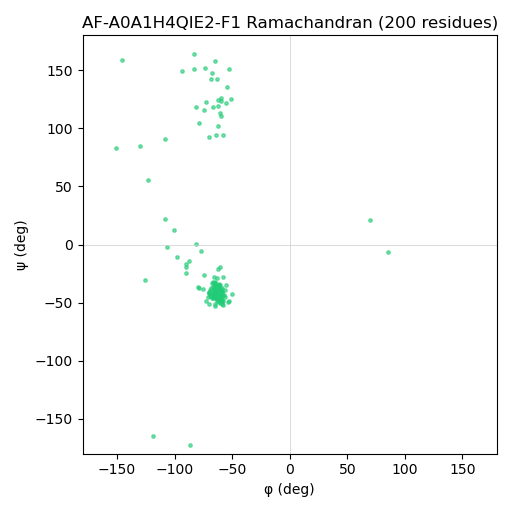TOM 836 C C . ARG A 1 109 ? 1.047 -3.498 -11.091 1.00 93.56 109 ARG A C 1
ATOM 838 O O . ARG A 1 109 ? 2.114 -3.731 -11.660 1.00 93.56 109 ARG A O 1
ATOM 845 N N . LEU A 1 110 ? 0.672 -4.113 -9.976 1.00 94.69 110 LEU A N 1
ATOM 846 C CA . LEU A 1 110 ? 1.509 -5.076 -9.274 1.00 94.69 110 LEU A CA 1
ATOM 847 C C . LEU A 1 110 ? 1.191 -6.506 -9.726 1.00 94.69 110 LEU A C 1
ATOM 849 O O . LEU A 1 110 ? 0.055 -6.795 -10.086 1.00 94.69 110 LEU A O 1
ATOM 853 N N . PRO A 1 111 ? 2.181 -7.411 -9.711 1.00 95.81 111 PRO A N 1
ATOM 854 C CA . PRO A 1 111 ? 1.975 -8.801 -10.092 1.00 95.81 111 PRO A CA 1
ATOM 855 C C . PRO A 1 111 ? 1.206 -9.582 -9.014 1.00 95.81 111 PRO A C 1
ATOM 857 O O . PRO A 1 111 ? 1.338 -9.309 -7.816 1.00 95.81 111 PRO A O 1
ATOM 860 N N . ASP A 1 112 ? 0.476 -10.615 -9.445 1.00 96.44 112 ASP A N 1
ATOM 861 C CA . ASP A 1 112 ? -0.410 -11.432 -8.600 1.00 96.44 112 ASP A CA 1
ATOM 862 C C . ASP A 1 112 ? 0.226 -11.956 -7.301 1.00 96.44 112 ASP A C 1
ATOM 864 O O . ASP A 1 112 ? -0.421 -11.853 -6.258 1.00 96.44 112 ASP A O 1
ATOM 868 N N . PRO A 1 113 ? 1.486 -12.450 -7.275 1.00 96.06 113 PRO A N 1
ATOM 869 C CA . PRO A 1 113 ? 2.090 -12.930 -6.031 1.00 96.06 113 PRO A CA 1
ATOM 870 C C . PRO A 1 113 ? 2.217 -11.841 -4.959 1.00 96.06 113 PRO A C 1
ATOM 872 O O . PRO A 1 113 ? 2.080 -12.119 -3.770 1.00 96.06 113 PRO A O 1
ATOM 875 N N . VAL A 1 114 ? 2.462 -10.589 -5.363 1.00 97.50 114 VAL A N 1
ATOM 876 C CA . VAL A 1 114 ? 2.520 -9.461 -4.423 1.00 97.50 114 VAL A CA 1
ATOM 877 C C . VAL A 1 114 ? 1.113 -8.996 -4.053 1.00 97.50 114 VAL A C 1
ATOM 879 O O . VAL A 1 114 ? 0.876 -8.652 -2.895 1.00 97.50 114 VAL A O 1
ATOM 882 N N . LEU A 1 115 ? 0.169 -9.021 -5.001 1.00 98.06 115 LEU A N 1
ATOM 883 C CA . LEU A 1 115 ? -1.230 -8.685 -4.731 1.00 98.06 115 LEU A CA 1
ATOM 884 C C . LEU A 1 115 ? -1.905 -9.664 -3.768 1.00 98.06 115 LEU A C 1
ATOM 886 O O . LEU A 1 115 ? -2.705 -9.218 -2.952 1.00 98.06 115 LEU A O 1
ATOM 890 N N . ALA A 1 116 ? -1.553 -10.950 -3.792 1.00 98.19 116 ALA A N 1
ATOM 891 C CA . ALA A 1 116 ? -2.039 -11.924 -2.816 1.00 98.19 116 ALA A CA 1
ATOM 892 C C . ALA A 1 116 ? -1.669 -11.506 -1.381 1.00 98.19 116 ALA A C 1
ATOM 894 O O . ALA A 1 116 ? -2.549 -11.321 -0.539 1.00 98.19 116 ALA A O 1
ATOM 895 N N . LEU A 1 117 ? -0.384 -11.218 -1.138 1.00 98.31 117 LEU A N 1
ATOM 896 C CA . LEU A 1 117 ? 0.105 -10.723 0.156 1.00 98.31 117 LEU A CA 1
ATOM 897 C C . LEU A 1 117 ? -0.542 -9.381 0.541 1.00 98.31 117 LEU A C 1
ATOM 899 O O . LEU A 1 117 ? -0.909 -9.154 1.695 1.00 98.31 117 LEU A O 1
ATOM 903 N N . ALA A 1 118 ? -0.689 -8.467 -0.422 1.00 98.19 118 ALA A N 1
ATOM 904 C CA . ALA A 1 118 ? -1.305 -7.164 -0.186 1.00 98.19 118 ALA A CA 1
ATOM 905 C C . ALA A 1 118 ? -2.800 -7.283 0.154 1.00 98.19 118 ALA A C 1
ATOM 907 O O . ALA A 1 118 ? -3.308 -6.523 0.982 1.00 98.19 118 ALA A O 1
ATOM 908 N N . GLY A 1 119 ? -3.495 -8.243 -0.457 1.00 98.31 119 GLY A N 1
ATOM 909 C CA . GLY A 1 119 ? -4.889 -8.565 -0.185 1.00 98.31 119 GLY A CA 1
ATOM 910 C C . GLY A 1 119 ? -5.085 -9.108 1.226 1.00 98.31 119 GLY A C 1
ATOM 911 O O . GLY A 1 119 ? -5.972 -8.635 1.936 1.00 98.31 119 GLY A O 1
ATOM 912 N N . GLU A 1 120 ? -4.214 -10.015 1.673 1.00 98.38 120 GLU A N 1
ATOM 913 C CA . GLU A 1 120 ? -4.220 -10.528 3.050 1.00 98.38 120 GLU A CA 1
ATOM 914 C C . GLU A 1 120 ? -4.033 -9.405 4.079 1.00 98.38 120 GLU A C 1
ATOM 916 O O . GLU A 1 120 ? -4.812 -9.287 5.029 1.00 98.38 120 GLU A O 1
ATOM 921 N N . VAL A 1 121 ? -3.045 -8.529 3.862 1.00 98.56 121 VAL A N 1
ATOM 922 C CA . VAL A 1 121 ? -2.812 -7.349 4.711 1.00 98.56 121 VAL A CA 1
ATOM 923 C C . VAL A 1 121 ? -4.029 -6.423 4.706 1.00 98.56 121 VAL A C 1
ATOM 925 O O . VAL A 1 121 ? -4.491 -6.014 5.769 1.00 98.56 121 VAL A O 1
ATOM 928 N N . THR A 1 122 ? -4.578 -6.109 3.532 1.00 98.38 122 THR A N 1
ATOM 929 C CA . THR A 1 122 ? -5.725 -5.196 3.396 1.00 98.38 122 THR A CA 1
ATOM 930 C C . THR A 1 122 ? -6.966 -5.743 4.097 1.00 98.38 122 THR A C 1
ATOM 932 O O . THR A 1 122 ? -7.670 -5.001 4.787 1.00 98.38 122 THR A O 1
ATOM 935 N N . HIS A 1 123 ? -7.217 -7.047 3.983 1.00 98.44 123 HIS A N 1
ATOM 936 C CA . HIS A 1 123 ? -8.317 -7.703 4.677 1.00 98.44 123 HIS A CA 1
ATOM 937 C C . HIS A 1 123 ? -8.131 -7.687 6.202 1.00 98.44 123 HIS A C 1
ATOM 939 O O . HIS A 1 123 ? -9.067 -7.362 6.940 1.00 98.44 123 HIS A O 1
ATOM 945 N N . ALA A 1 124 ? -6.919 -7.977 6.683 1.00 98.44 124 ALA A N 1
ATOM 946 C CA . ALA A 1 124 ? -6.598 -7.936 8.107 1.00 98.44 124 ALA A CA 1
ATOM 947 C C . ALA A 1 124 ? -6.726 -6.513 8.689 1.00 98.44 124 ALA A C 1
ATOM 949 O O . ALA A 1 124 ? -7.347 -6.341 9.738 1.00 98.44 124 ALA A O 1
ATOM 950 N N . LEU A 1 125 ? -6.239 -5.486 7.981 1.00 98.69 125 LEU A N 1
ATOM 951 C CA . LEU A 1 125 ? -6.409 -4.077 8.365 1.00 98.69 125 LEU A CA 1
ATOM 952 C C . LEU A 1 125 ? -7.892 -3.686 8.451 1.00 98.69 125 LEU A C 1
ATOM 954 O O . LEU A 1 125 ? -8.314 -3.044 9.412 1.00 98.69 125 LEU A O 1
ATOM 958 N N . GLY A 1 126 ? -8.705 -4.108 7.476 1.00 98.19 126 GLY A N 1
ATOM 959 C CA . GLY A 1 126 ? -10.147 -3.854 7.471 1.00 98.19 126 GLY A CA 1
ATOM 960 C C . GLY A 1 126 ? -10.888 -4.540 8.623 1.00 98.19 126 GLY A C 1
ATOM 961 O O . GLY A 1 126 ? -11.782 -3.941 9.228 1.00 98.19 126 GLY A O 1
ATOM 962 N N . THR A 1 127 ? -10.497 -5.771 8.957 1.00 98.12 127 THR A N 1
ATOM 963 C CA . THR A 1 127 ? -11.047 -6.518 10.098 1.00 98.12 127 THR A CA 1
ATOM 964 C C . THR A 1 127 ? -10.737 -5.818 11.419 1.00 98.12 127 THR A C 1
ATOM 966 O O . THR A 1 127 ? -11.660 -5.556 12.199 1.00 98.12 127 THR A O 1
ATOM 969 N N . LEU A 1 128 ? -9.474 -5.434 11.631 1.00 98.44 128 LEU A N 1
ATOM 970 C CA . LEU A 1 128 ? -9.040 -4.710 12.825 1.00 98.44 128 LEU A CA 1
ATOM 971 C C . LEU A 1 128 ? -9.747 -3.353 12.947 1.00 98.44 128 LEU A C 1
ATOM 973 O O . LEU A 1 128 ? -10.281 -3.032 14.007 1.00 98.44 128 LEU A O 1
ATOM 977 N N . TYR A 1 129 ? -9.839 -2.589 11.854 1.00 98.38 129 TYR A N 1
ATOM 978 C CA . TYR A 1 129 ? -10.607 -1.341 11.817 1.00 98.38 129 TYR A CA 1
ATOM 979 C C . TYR A 1 129 ? -12.051 -1.548 12.273 1.00 98.38 129 TYR A C 1
ATOM 981 O O . TYR A 1 129 ? -12.549 -0.818 13.129 1.00 98.38 129 TYR A O 1
ATOM 989 N N . GLY A 1 130 ? -12.726 -2.561 11.723 1.00 97.31 130 GLY A N 1
ATOM 990 C CA . GLY A 1 130 ? -14.103 -2.867 12.086 1.00 97.31 130 GLY A CA 1
ATOM 991 C C . GLY A 1 130 ? -14.248 -3.211 13.567 1.00 97.31 130 GLY A C 1
ATOM 992 O O . GLY A 1 130 ? -15.227 -2.799 14.185 1.00 97.31 130 GLY A O 1
ATOM 993 N N . ARG A 1 131 ? -13.288 -3.942 14.148 1.00 97.75 131 ARG A N 1
ATOM 994 C CA . ARG A 1 131 ? -13.265 -4.226 15.589 1.00 97.75 131 ARG A CA 1
ATOM 995 C C . ARG A 1 131 ? -13.080 -2.961 16.415 1.00 97.75 131 ARG A C 1
ATOM 997 O O . ARG A 1 131 ? -13.890 -2.712 17.301 1.00 97.75 131 ARG A O 1
ATOM 1004 N N . LEU A 1 132 ? -12.051 -2.168 16.126 1.00 96.56 132 LEU A N 1
ATOM 1005 C CA . LEU A 1 132 ? -11.777 -0.939 16.872 1.00 96.56 132 LEU A CA 1
ATOM 1006 C C . LEU A 1 132 ? -12.956 0.031 16.799 1.00 96.56 132 LEU A C 1
ATOM 1008 O O . LEU A 1 132 ? -13.297 0.644 17.802 1.00 96.56 132 LEU A O 1
ATOM 1012 N N . ARG A 1 133 ? -13.638 0.107 15.650 1.00 96.06 133 ARG A N 1
ATOM 1013 C CA . ARG A 1 133 ? -14.847 0.920 15.503 1.00 96.06 133 ARG A CA 1
ATOM 1014 C C . ARG A 1 133 ? -15.986 0.439 16.403 1.00 96.06 133 ARG A C 1
ATOM 1016 O O . ARG A 1 133 ? -16.615 1.257 17.054 1.00 96.06 133 ARG A O 1
ATOM 1023 N N . ARG A 1 134 ? -16.225 -0.874 16.487 1.00 96.00 134 ARG A N 1
ATOM 1024 C CA . ARG A 1 134 ? -17.249 -1.440 17.384 1.00 96.00 134 ARG A CA 1
ATOM 1025 C C . ARG A 1 134 ? -16.930 -1.227 18.860 1.00 96.00 134 ARG A C 1
ATOM 1027 O O . ARG A 1 134 ? -17.848 -0.988 19.636 1.00 96.00 134 ARG A O 1
ATOM 1034 N N . LEU A 1 135 ? -15.652 -1.315 19.233 1.00 95.00 135 LEU A N 1
ATOM 1035 C CA . LEU A 1 135 ? -15.195 -0.999 20.586 1.00 95.00 135 LEU A CA 1
ATOM 1036 C C . LEU A 1 135 ? -15.420 0.486 20.910 1.00 95.00 135 LEU A C 1
ATOM 1038 O O . LEU A 1 135 ? -15.969 0.790 21.962 1.00 95.00 135 LEU A O 1
ATOM 1042 N N . ASP A 1 136 ? -15.068 1.387 19.987 1.00 92.94 136 ASP A N 1
ATOM 1043 C CA . ASP A 1 136 ? -15.268 2.841 20.125 1.00 92.94 136 ASP A CA 1
ATOM 1044 C C . ASP A 1 136 ? -16.749 3.232 20.208 1.00 92.94 136 ASP A C 1
ATOM 1046 O O . ASP A 1 136 ? -17.123 4.097 20.992 1.00 92.94 136 ASP A O 1
ATOM 1050 N N . ASP A 1 137 ? -17.603 2.559 19.436 1.00 93.38 137 ASP A N 1
ATOM 1051 C CA . ASP A 1 137 ? -19.047 2.805 19.410 1.00 93.38 137 ASP A CA 1
ATOM 1052 C C . ASP A 1 137 ? -19.799 2.119 20.573 1.00 93.38 137 ASP A C 1
ATOM 1054 O O . ASP A 1 137 ? -21.023 2.218 20.659 1.00 93.38 137 ASP A O 1
ATOM 1058 N N . GLY A 1 138 ? -19.101 1.408 21.470 1.00 94.19 138 GLY A N 1
ATOM 1059 C CA . GLY A 1 138 ? -19.710 0.734 22.623 1.00 94.19 138 GLY A CA 1
ATOM 1060 C C . GLY A 1 138 ? -20.576 -0.482 22.265 1.00 94.19 138 GLY A C 1
ATOM 1061 O O . GLY A 1 138 ? -21.423 -0.892 23.056 1.00 94.19 138 GLY A O 1
ATOM 1062 N N . VAL A 1 139 ? -20.366 -1.074 21.085 1.00 96.31 139 VAL A N 1
ATOM 1063 C CA . VAL A 1 139 ? -21.123 -2.226 20.557 1.00 96.31 139 VAL A CA 1
ATOM 1064 C C . VAL A 1 139 ? -20.207 -3.416 20.208 1.00 96.31 139 VAL A C 1
ATOM 1066 O O . VAL A 1 139 ? -20.214 -3.897 19.066 1.00 96.31 139 VAL A O 1
ATOM 1069 N N . PRO A 1 140 ? -19.383 -3.911 21.157 1.00 96.00 140 PRO A N 1
ATOM 1070 C CA . PRO A 1 140 ? -18.466 -5.019 20.901 1.00 96.00 140 PRO A CA 1
ATOM 1071 C C . PRO A 1 140 ? -19.215 -6.312 20.552 1.00 96.00 140 PRO A C 1
ATOM 1073 O O . PRO A 1 140 ? -20.256 -6.629 21.127 1.00 96.00 140 PRO A O 1
ATOM 1076 N N . ARG A 1 141 ? -18.663 -7.096 19.619 1.00 95.44 141 ARG A N 1
ATOM 1077 C CA . ARG A 1 141 ? -19.104 -8.478 19.369 1.00 95.44 141 ARG A CA 1
ATOM 1078 C C . ARG A 1 141 ? -18.433 -9.440 20.355 1.00 95.44 141 ARG A C 1
ATOM 1080 O O . ARG A 1 141 ? -17.408 -9.090 20.939 1.00 95.44 141 ARG A O 1
ATOM 1087 N N . PRO A 1 142 ? -18.943 -10.677 20.508 1.00 94.44 142 PRO A N 1
ATOM 1088 C CA . PRO A 1 142 ? -18.231 -11.713 21.249 1.00 94.44 142 PRO A CA 1
ATOM 1089 C C . PRO A 1 142 ? -16.784 -11.857 20.753 1.00 94.44 142 PRO A C 1
ATOM 1091 O O . PRO A 1 142 ? -16.552 -12.030 19.557 1.00 94.44 142 PRO A O 1
ATOM 1094 N N . GLY A 1 143 ? -15.822 -11.750 21.672 1.00 91.12 143 GLY A N 1
ATOM 1095 C CA . GLY A 1 143 ? -14.387 -11.799 21.368 1.00 91.12 143 GLY A CA 1
ATOM 1096 C C . GLY A 1 143 ? -13.755 -10.465 20.951 1.00 91.12 143 GLY A C 1
ATOM 1097 O O . GLY A 1 143 ? -12.534 -10.398 20.833 1.00 91.12 143 GLY A O 1
ATOM 1098 N N . ASP A 1 144 ? -14.529 -9.392 20.766 1.00 96.44 144 ASP A N 1
ATOM 1099 C CA . ASP A 1 144 ? -13.951 -8.058 20.614 1.00 96.44 144 ASP A CA 1
ATOM 1100 C C . ASP A 1 144 ? -13.464 -7.563 21.981 1.00 96.44 144 ASP A C 1
ATOM 1102 O O . ASP A 1 144 ? -14.248 -7.333 22.900 1.00 96.44 144 ASP A O 1
ATOM 1106 N N . SER A 1 145 ? -12.155 -7.371 22.103 1.00 96.00 145 SER A N 1
ATOM 1107 C CA . SER A 1 145 ? -11.536 -6.734 23.262 1.00 96.00 145 SER A CA 1
ATOM 1108 C C . SER A 1 145 ? -10.317 -5.912 22.830 1.00 96.00 145 SER A C 1
ATOM 1110 O O . SER A 1 145 ? -9.744 -6.189 21.766 1.00 96.00 145 SER A O 1
ATOM 1112 N N . PRO A 1 146 ? -9.884 -4.925 23.637 1.00 95.25 146 PRO A N 1
ATOM 1113 C CA . PRO A 1 146 ? -8.627 -4.217 23.404 1.00 95.25 146 PRO A CA 1
ATOM 1114 C C . PRO A 1 146 ? -7.417 -5.158 23.306 1.00 95.25 146 PRO A C 1
ATOM 1116 O O . PRO A 1 146 ? -6.522 -4.920 22.500 1.00 95.25 146 PRO A O 1
ATOM 1119 N N . ASP A 1 147 ? -7.403 -6.254 24.065 1.00 96.38 147 ASP A N 1
ATOM 1120 C CA . ASP A 1 147 ? -6.282 -7.201 24.081 1.00 96.38 147 ASP A CA 1
ATOM 1121 C C . ASP A 1 147 ? -6.255 -8.076 22.825 1.00 96.38 147 ASP A C 1
ATOM 1123 O O . ASP A 1 147 ? -5.199 -8.296 22.234 1.00 96.38 147 ASP A O 1
ATOM 1127 N N . THR A 1 148 ? -7.422 -8.500 22.334 1.00 96.94 148 THR A N 1
ATOM 1128 C CA . THR A 1 148 ? -7.527 -9.188 21.039 1.00 96.94 148 THR A CA 1
ATOM 1129 C C . THR A 1 148 ? -7.137 -8.257 19.887 1.00 96.94 148 THR A C 1
ATOM 1131 O O . THR A 1 148 ? -6.491 -8.689 18.934 1.00 96.94 148 THR A O 1
ATOM 1134 N N . ALA A 1 149 ? -7.498 -6.971 19.957 1.00 97.44 149 ALA A N 1
ATOM 1135 C CA . ALA A 1 149 ? -7.060 -5.974 18.980 1.00 97.44 149 ALA A CA 1
ATOM 1136 C C . ALA A 1 149 ? -5.536 -5.754 19.019 1.00 97.44 149 ALA A C 1
ATOM 1138 O O . ALA A 1 149 ? -4.913 -5.676 17.962 1.00 97.44 149 ALA A O 1
ATOM 1139 N N . GLN A 1 150 ? -4.932 -5.722 20.211 1.00 97.81 150 GLN A N 1
ATOM 1140 C CA . GLN A 1 150 ? -3.478 -5.643 20.372 1.00 97.81 150 GLN A CA 1
ATOM 1141 C C . GLN A 1 150 ? -2.772 -6.834 19.709 1.00 97.81 150 GLN A C 1
ATOM 1143 O O . GLN A 1 150 ? -1.863 -6.636 18.908 1.00 97.81 150 GLN A O 1
ATOM 1148 N N . ALA A 1 151 ? -3.233 -8.058 19.977 1.00 97.81 151 ALA A N 1
ATOM 1149 C CA . ALA A 1 151 ? -2.657 -9.261 19.375 1.00 97.81 151 ALA A CA 1
ATOM 1150 C C . ALA A 1 151 ? -2.760 -9.257 17.836 1.00 97.81 151 ALA A C 1
ATOM 1152 O O . ALA A 1 151 ? -1.856 -9.721 17.139 1.00 97.81 151 ALA A O 1
ATOM 1153 N N . GLU A 1 152 ? -3.843 -8.705 17.279 1.00 97.81 152 GLU A N 1
ATOM 1154 C CA . GLU A 1 152 ? -3.978 -8.537 15.829 1.00 97.81 152 GLU A CA 1
ATOM 1155 C C . GLU A 1 152 ? -3.020 -7.501 15.243 1.00 97.81 152 GLU A C 1
ATOM 1157 O O . GLU A 1 152 ? -2.507 -7.732 14.146 1.00 97.81 152 GLU A O 1
ATOM 1162 N N . ILE A 1 153 ? -2.756 -6.395 15.948 1.00 98.19 153 ILE A N 1
ATOM 1163 C CA . ILE A 1 153 ? -1.741 -5.408 15.547 1.00 98.19 153 ILE A CA 1
ATOM 1164 C C . ILE A 1 153 ? -0.368 -6.077 15.461 1.00 98.19 153 ILE A C 1
ATOM 1166 O O . ILE A 1 153 ? 0.330 -5.918 14.456 1.00 98.19 153 ILE A O 1
ATOM 1170 N N . ASP A 1 154 ? -0.006 -6.871 16.468 1.00 97.56 154 ASP A N 1
ATOM 1171 C CA . ASP A 1 154 ? 1.279 -7.574 16.507 1.00 97.56 154 ASP A CA 1
ATOM 1172 C C . ASP A 1 154 ? 1.411 -8.555 15.328 1.00 97.56 154 ASP A C 1
ATOM 1174 O O . ASP A 1 154 ? 2.421 -8.560 14.621 1.00 97.56 154 ASP A O 1
ATOM 1178 N N . ALA A 1 155 ? 0.352 -9.314 15.026 1.00 97.81 155 ALA A N 1
ATOM 1179 C CA . ALA A 1 155 ? 0.314 -10.200 13.860 1.00 97.81 155 ALA A CA 1
ATOM 1180 C C . ALA A 1 155 ? 0.369 -9.437 12.518 1.00 97.81 155 ALA A C 1
ATOM 1182 O O . ALA A 1 155 ? 0.987 -9.893 11.552 1.00 97.81 155 ALA A O 1
ATOM 1183 N N . LEU A 1 156 ? -0.267 -8.266 12.431 1.00 98.12 156 LEU A N 1
ATOM 1184 C CA . LEU A 1 156 ? -0.245 -7.404 11.245 1.00 98.12 156 LEU A CA 1
ATOM 1185 C C . LEU A 1 156 ? 1.156 -6.863 10.945 1.00 98.12 156 LEU A C 1
ATOM 1187 O O . LEU A 1 156 ? 1.528 -6.767 9.773 1.00 98.12 156 LEU A O 1
ATOM 1191 N N . TRP A 1 157 ? 1.961 -6.567 11.969 1.00 96.50 157 TRP A N 1
ATOM 1192 C CA . TRP A 1 157 ? 3.356 -6.173 11.770 1.00 96.50 157 TRP A CA 1
ATOM 1193 C C . TRP A 1 157 ? 4.178 -7.256 11.068 1.00 96.50 157 TRP A C 1
ATOM 1195 O O . TRP A 1 157 ? 4.997 -6.922 10.207 1.00 96.50 157 TRP A O 1
ATOM 1205 N N . GLU A 1 158 ? 3.954 -8.535 11.379 1.00 96.81 158 GLU A N 1
ATOM 1206 C CA . GLU A 1 158 ? 4.619 -9.640 10.676 1.00 96.81 158 GLU A CA 1
ATOM 1207 C C . GLU A 1 158 ? 4.165 -9.745 9.220 1.00 96.81 158 GLU A C 1
ATOM 1209 O O . GLU A 1 158 ? 5.004 -9.778 8.314 1.00 96.81 158 GLU A O 1
ATOM 1214 N N . ARG A 1 159 ? 2.854 -9.667 8.965 1.00 98.00 159 ARG A N 1
ATOM 1215 C CA . ARG A 1 159 ? 2.306 -9.681 7.597 1.00 98.00 159 ARG A CA 1
ATOM 1216 C C . ARG A 1 159 ? 2.838 -8.528 6.744 1.00 98.00 159 ARG A C 1
ATOM 1218 O O . ARG A 1 159 ? 3.180 -8.712 5.578 1.00 98.00 159 ARG A O 1
ATOM 1225 N N . LEU A 1 160 ? 3.006 -7.334 7.319 1.00 97.69 160 LEU A N 1
ATOM 1226 C CA . LEU A 1 160 ? 3.638 -6.205 6.623 1.00 97.69 160 LEU A CA 1
ATOM 1227 C C . LEU A 1 160 ? 5.115 -6.464 6.291 1.00 97.69 160 LEU A C 1
ATOM 1229 O O . LEU A 1 160 ? 5.627 -5.972 5.280 1.00 97.69 160 LEU A O 1
ATOM 1233 N N . ARG A 1 161 ? 5.834 -7.231 7.120 1.00 97.06 161 ARG A N 1
ATOM 1234 C CA . ARG A 1 161 ? 7.210 -7.640 6.800 1.00 97.06 161 ARG A CA 1
ATOM 1235 C C . ARG A 1 161 ? 7.222 -8.637 5.654 1.00 97.06 161 ARG A C 1
ATOM 1237 O O . ARG A 1 161 ? 8.081 -8.497 4.786 1.00 97.06 161 ARG A O 1
ATOM 1244 N N . GLU A 1 162 ? 6.293 -9.584 5.631 1.00 97.69 162 GLU A N 1
ATOM 1245 C CA . GLU A 1 162 ? 6.128 -10.551 4.541 1.00 97.69 162 GLU A CA 1
ATOM 1246 C C . GLU A 1 162 ? 5.785 -9.867 3.221 1.00 97.69 162 GLU A C 1
ATOM 1248 O O . GLU A 1 162 ? 6.492 -10.076 2.236 1.00 97.69 162 GLU A O 1
ATOM 1253 N N . LEU A 1 163 ? 4.816 -8.947 3.225 1.00 98.12 163 LEU A N 1
ATOM 1254 C CA . LEU A 1 163 ? 4.483 -8.122 2.064 1.00 98.12 163 LEU A CA 1
ATOM 1255 C C . LEU A 1 163 ? 5.724 -7.406 1.511 1.00 98.12 163 LEU A C 1
ATOM 1257 O O . LEU A 1 163 ? 6.034 -7.498 0.323 1.00 98.12 163 LEU A O 1
ATOM 1261 N N . ARG A 1 164 ? 6.502 -6.753 2.383 1.00 97.31 164 ARG A N 1
ATOM 1262 C CA . ARG A 1 164 ? 7.747 -6.081 1.985 1.00 97.31 164 ARG A CA 1
ATOM 1263 C C . ARG A 1 164 ? 8.790 -7.054 1.424 1.00 97.31 164 ARG A C 1
ATOM 1265 O O . ARG A 1 164 ? 9.516 -6.682 0.502 1.00 97.31 164 ARG A O 1
ATOM 1272 N N . ARG A 1 165 ? 8.913 -8.271 1.970 1.00 97.38 165 ARG A N 1
ATOM 1273 C CA . ARG A 1 165 ? 9.809 -9.302 1.411 1.00 97.38 165 ARG A CA 1
ATOM 1274 C C . ARG A 1 165 ? 9.354 -9.695 0.004 1.00 97.38 165 ARG A C 1
ATOM 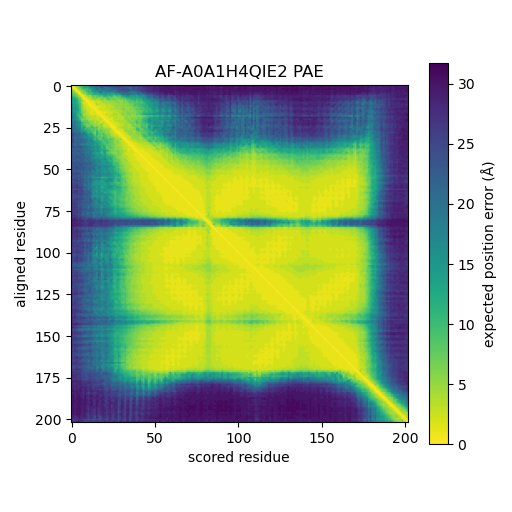1276 O O . ARG A 1 165 ? 10.198 -9.725 -0.886 1.00 97.38 165 ARG A O 1
ATOM 1283 N N . GLY A 1 166 ? 8.052 -9.897 -0.206 1.00 97.69 166 GLY A N 1
ATOM 1284 C CA . GLY A 1 166 ? 7.468 -10.185 -1.520 1.00 97.69 166 GLY A CA 1
ATOM 1285 C C . GLY A 1 166 ? 7.758 -9.090 -2.550 1.00 97.69 166 GLY A C 1
ATOM 1286 O O . GLY A 1 166 ? 8.285 -9.377 -3.621 1.00 97.69 166 GLY A O 1
ATOM 1287 N N . MET A 1 167 ? 7.535 -7.821 -2.191 1.00 96.81 167 MET A N 1
ATOM 1288 C CA . MET A 1 167 ? 7.865 -6.669 -3.048 1.00 96.81 167 MET A CA 1
ATOM 1289 C C . MET A 1 167 ? 9.353 -6.637 -3.439 1.00 96.81 167 MET A C 1
ATOM 1291 O O . MET A 1 167 ? 9.698 -6.392 -4.593 1.00 96.81 167 MET A O 1
ATOM 1295 N N . ARG A 1 168 ? 10.262 -6.894 -2.486 1.00 95.69 168 ARG A N 1
ATOM 1296 C CA . ARG A 1 168 ? 11.713 -6.911 -2.751 1.00 95.69 168 ARG A CA 1
ATOM 1297 C C . ARG A 1 168 ? 12.132 -8.089 -3.624 1.00 95.69 168 ARG A C 1
ATOM 1299 O O . ARG A 1 168 ? 13.002 -7.913 -4.472 1.00 95.69 168 ARG A O 1
ATOM 1306 N N . ALA A 1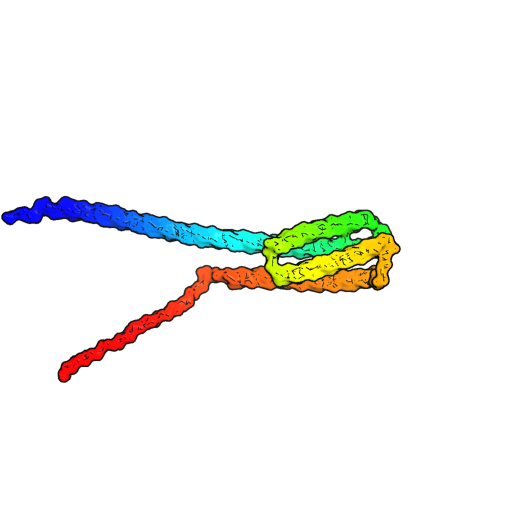 169 ? 11.537 -9.259 -3.413 1.00 95.50 169 ALA A N 1
ATOM 1307 C CA . ALA A 1 169 ? 11.797 -10.437 -4.230 1.00 95.50 169 ALA A CA 1
ATOM 1308 C C . ALA A 1 169 ? 11.393 -10.191 -5.691 1.00 95.50 169 ALA A C 1
ATOM 1310 O O . ALA A 1 169 ? 12.175 -10.477 -6.594 1.00 95.50 169 ALA A O 1
ATOM 1311 N N . ASP A 1 170 ? 10.234 -9.571 -5.921 1.00 94.56 170 ASP A N 1
ATOM 1312 C CA . ASP A 1 170 ? 9.790 -9.193 -7.264 1.00 94.56 170 ASP A CA 1
ATOM 1313 C C . ASP A 1 170 ? 10.726 -8.167 -7.940 1.00 94.56 170 ASP A C 1
ATOM 1315 O O . ASP A 1 170 ? 11.087 -8.315 -9.113 1.00 94.56 170 ASP A O 1
ATOM 1319 N N . LEU A 1 171 ? 11.168 -7.139 -7.205 1.00 91.38 171 LEU A N 1
ATOM 1320 C CA . LEU A 1 171 ? 12.144 -6.175 -7.725 1.00 91.38 171 LEU A CA 1
ATOM 1321 C C . LEU A 1 171 ? 13.476 -6.852 -8.087 1.00 91.38 171 LEU A C 1
ATOM 1323 O O . LEU A 1 171 ? 14.011 -6.592 -9.165 1.00 91.38 171 LEU A O 1
ATOM 1327 N N . GLY A 1 172 ? 13.974 -7.752 -7.233 1.00 88.38 172 GLY A N 1
ATOM 1328 C CA . GLY A 1 172 ? 15.202 -8.513 -7.480 1.00 88.38 172 GLY A CA 1
ATOM 1329 C C . GLY A 1 172 ? 15.092 -9.455 -8.682 1.00 88.38 172 GLY A C 1
ATOM 1330 O O . GLY A 1 172 ? 16.005 -9.515 -9.502 1.00 88.38 172 GLY A O 1
ATOM 1331 N N . ALA A 1 173 ? 13.950 -10.128 -8.852 1.00 79.12 173 ALA A N 1
ATOM 1332 C CA . ALA A 1 173 ? 13.687 -10.969 -10.020 1.00 79.12 173 ALA A CA 1
ATOM 1333 C C . ALA A 1 173 ? 13.679 -10.154 -11.327 1.00 79.12 173 ALA A C 1
ATOM 1335 O O . ALA A 1 173 ? 14.199 -10.598 -12.349 1.00 79.12 173 ALA A O 1
ATOM 1336 N N . SER A 1 174 ? 13.141 -8.932 -11.296 1.00 72.56 174 SER A N 1
ATOM 1337 C CA . SER A 1 174 ? 13.161 -8.038 -12.462 1.00 72.56 174 SER A CA 1
ATOM 1338 C C . SER A 1 174 ? 14.521 -7.413 -12.751 1.00 72.56 174 SER A C 1
ATOM 1340 O O . SER A 1 174 ? 14.797 -7.081 -13.901 1.00 72.56 174 SER A O 1
ATOM 1342 N N . GLU A 1 175 ? 15.377 -7.252 -11.744 1.00 73.38 175 GLU A N 1
ATOM 1343 C CA . GLU A 1 175 ? 16.768 -6.849 -11.948 1.00 73.38 175 GLU A CA 1
ATOM 1344 C C . GLU A 1 175 ? 17.598 -7.970 -12.582 1.00 73.38 175 GLU A C 1
ATOM 1346 O O . GLU A 1 175 ? 18.285 -7.720 -13.569 1.00 73.38 175 GLU A O 1
ATOM 1351 N N . ALA A 1 176 ? 17.458 -9.207 -12.098 1.00 70.50 176 ALA A N 1
ATOM 1352 C CA . ALA A 1 176 ? 18.144 -10.373 -12.658 1.00 70.50 176 ALA A CA 1
ATOM 1353 C C . ALA A 1 176 ? 17.735 -10.683 -14.112 1.00 70.50 176 ALA A C 1
ATOM 1355 O O . ALA A 1 176 ? 18.532 -11.209 -14.884 1.00 70.50 176 ALA A O 1
ATOM 1356 N N . ALA A 1 177 ? 16.507 -10.336 -14.509 1.00 66.44 177 ALA A N 1
ATOM 1357 C CA . ALA A 1 177 ? 16.025 -10.492 -15.881 1.00 66.44 177 ALA A CA 1
ATOM 1358 C C . ALA A 1 177 ? 16.555 -9.422 -16.861 1.00 66.44 177 ALA A C 1
ATOM 1360 O O . ALA A 1 177 ? 16.279 -9.508 -18.063 1.00 66.44 177 ALA A O 1
ATOM 1361 N N . ARG A 1 178 ? 17.294 -8.398 -16.397 1.00 65.31 178 ARG A N 1
ATOM 1362 C CA . ARG A 1 178 ? 17.943 -7.442 -17.305 1.00 65.31 178 ARG A CA 1
ATOM 1363 C C . ARG A 1 178 ? 19.131 -8.134 -17.987 1.00 65.31 178 ARG A C 1
ATOM 1365 O O . ARG A 1 178 ? 20.023 -8.602 -17.286 1.00 65.31 178 ARG A O 1
ATOM 1372 N N . PRO A 1 179 ? 19.185 -8.194 -19.330 1.00 58.62 179 PRO A N 1
ATOM 1373 C CA . PRO A 1 179 ? 20.355 -8.729 -20.014 1.00 58.62 179 PRO A CA 1
ATOM 1374 C C . PRO A 1 179 ? 21.573 -7.862 -19.681 1.00 58.62 179 PRO A C 1
ATOM 1376 O O . PRO A 1 179 ? 21.532 -6.646 -19.879 1.00 58.62 179 PRO A O 1
ATOM 1379 N N . ASP A 1 180 ? 22.629 -8.492 -19.166 1.00 61.59 180 ASP A N 1
ATOM 1380 C CA . ASP A 1 180 ? 23.908 -7.839 -18.898 1.00 61.59 180 ASP A CA 1
ATOM 1381 C C . ASP A 1 180 ? 24.500 -7.316 -20.225 1.00 61.59 180 ASP A C 1
ATOM 1383 O O . ASP A 1 180 ? 24.743 -8.117 -21.134 1.00 61.59 180 ASP A O 1
ATOM 1387 N N . PRO A 1 181 ? 24.730 -5.995 -20.377 1.00 57.53 181 PRO A N 1
ATOM 1388 C CA . PRO A 1 181 ? 25.352 -5.42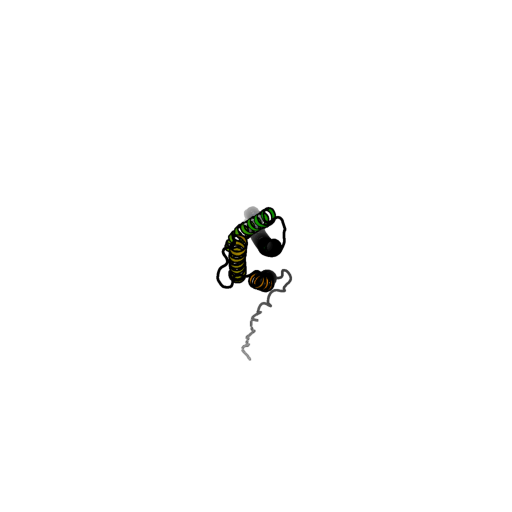9 -21.573 1.00 57.53 181 PRO A CA 1
ATOM 1389 C C . PRO A 1 181 ? 26.771 -5.955 -21.831 1.00 57.53 181 PRO A C 1
ATOM 1391 O O . PRO A 1 181 ? 27.273 -5.809 -22.945 1.00 57.53 181 PRO A O 1
ATOM 1394 N N . LEU A 1 182 ? 27.421 -6.520 -20.807 1.00 57.47 182 LEU A N 1
ATOM 1395 C CA . LEU A 1 182 ? 28.802 -6.997 -20.830 1.00 57.47 182 LEU A CA 1
ATOM 1396 C C . LEU A 1 182 ? 28.918 -8.525 -20.856 1.00 57.47 182 LEU A C 1
ATOM 1398 O O . LEU A 1 182 ? 30.039 -9.031 -20.950 1.00 57.47 182 LEU A O 1
ATOM 1402 N N . ALA A 1 183 ? 27.807 -9.270 -20.817 1.00 54.09 183 ALA A N 1
ATOM 1403 C CA . ALA A 1 183 ? 27.872 -10.723 -20.903 1.00 54.09 183 ALA A CA 1
ATOM 1404 C C . ALA A 1 183 ? 28.378 -11.135 -22.299 1.00 54.09 183 ALA A C 1
ATOM 1406 O O . ALA A 1 183 ? 27.721 -10.832 -23.303 1.00 54.09 183 ALA A O 1
ATOM 1407 N N . PRO A 1 184 ? 29.532 -11.826 -22.403 1.00 53.00 184 PRO A N 1
ATOM 1408 C CA . PRO A 1 184 ? 29.994 -12.346 -23.679 1.00 53.00 184 PRO A CA 1
ATOM 1409 C C . PRO A 1 184 ? 28.933 -13.310 -24.216 1.00 53.00 184 PRO A C 1
ATOM 1411 O O . PRO A 1 184 ? 28.491 -14.219 -23.511 1.00 53.00 184 PRO A O 1
ATOM 1414 N N . GLY A 1 185 ? 28.486 -13.072 -25.453 1.00 56.75 185 GLY A N 1
ATOM 1415 C CA . GLY A 1 185 ? 27.460 -13.891 -26.095 1.00 56.75 185 GLY A CA 1
ATOM 1416 C C . GLY A 1 185 ? 27.823 -15.382 -26.059 1.00 56.75 185 GLY A C 1
ATOM 1417 O O . GLY A 1 185 ? 29.012 -15.719 -26.048 1.00 56.75 185 GLY A O 1
ATOM 1418 N N . PRO A 1 186 ? 26.825 -16.286 -26.038 1.00 62.00 186 PRO A N 1
ATOM 1419 C CA . PRO A 1 186 ? 27.085 -17.719 -25.969 1.00 62.00 186 PRO A CA 1
ATOM 1420 C C . PRO A 1 186 ? 28.025 -18.128 -27.115 1.00 62.00 186 PRO A C 1
ATOM 1422 O O . PRO A 1 186 ? 27.827 -17.666 -28.245 1.00 62.00 186 PRO A O 1
ATOM 1425 N N . PRO A 1 187 ? 29.058 -18.955 -26.856 1.00 53.09 187 PRO A N 1
ATOM 1426 C CA . PRO A 1 187 ? 30.011 -19.347 -27.881 1.00 53.09 187 PRO A CA 1
ATOM 1427 C C . PRO A 1 187 ? 29.260 -20.058 -29.004 1.00 53.09 187 PRO A C 1
ATOM 1429 O O . PRO A 1 187 ? 28.736 -21.157 -28.827 1.00 53.09 187 PRO A O 1
ATOM 1432 N N . GLY A 1 188 ? 29.180 -19.396 -30.160 1.00 49.06 188 GLY A N 1
ATOM 1433 C CA . GLY A 1 188 ? 28.573 -19.956 -31.356 1.00 49.06 188 GLY A CA 1
ATOM 1434 C C . GLY A 1 188 ? 29.244 -21.282 -31.686 1.00 49.06 188 GLY A C 1
ATOM 1435 O O . GLY A 1 188 ? 30.462 -21.339 -31.875 1.00 49.06 188 GLY A O 1
ATOM 1436 N N . SER A 1 189 ? 28.446 -22.345 -31.741 1.00 49.34 189 SER A N 1
ATOM 1437 C CA . SER A 1 189 ? 28.854 -23.666 -32.197 1.00 49.34 189 SER A CA 1
ATOM 1438 C C . SER A 1 189 ? 29.375 -23.558 -33.631 1.00 49.34 189 SER A C 1
ATOM 1440 O O . SER A 1 189 ? 28.604 -23.576 -34.592 1.00 49.34 189 SER A O 1
ATOM 1442 N N . ARG A 1 190 ? 30.695 -23.410 -33.789 1.00 45.50 190 ARG A N 1
ATOM 1443 C CA . ARG A 1 190 ? 31.366 -23.593 -35.076 1.00 45.50 190 ARG A CA 1
ATOM 1444 C C . ARG A 1 190 ? 31.320 -25.078 -35.406 1.00 45.50 190 ARG A C 1
ATOM 1446 O O . ARG A 1 190 ? 32.198 -25.838 -35.011 1.00 45.50 190 ARG A O 1
ATOM 1453 N N . SER A 1 191 ? 30.291 -25.484 -36.136 1.00 47.69 191 SER A N 1
ATOM 1454 C CA . SER A 1 191 ? 30.327 -26.705 -36.932 1.00 47.69 191 SER A CA 1
ATOM 1455 C C . SER A 1 191 ? 31.429 -26.535 -37.980 1.00 47.69 191 SER A C 1
ATOM 1457 O O . SER A 1 191 ? 31.275 -25.784 -38.941 1.00 47.69 191 SER A O 1
ATOM 1459 N N . GLY A 1 192 ? 32.586 -27.153 -37.744 1.00 44.78 192 GLY A N 1
ATOM 1460 C CA . GLY A 1 192 ? 33.674 -27.191 -38.717 1.00 44.78 192 GLY A CA 1
ATOM 1461 C C . GLY A 1 192 ? 33.288 -28.046 -39.929 1.00 44.78 192 GLY A C 1
ATOM 1462 O O . GLY A 1 192 ? 32.640 -29.080 -39.751 1.00 44.78 192 GLY A O 1
ATOM 1463 N N . PRO A 1 193 ? 33.682 -27.673 -41.159 1.00 48.59 193 PRO A N 1
ATOM 1464 C CA . PRO A 1 193 ? 33.604 -28.588 -42.281 1.00 48.59 193 PRO A CA 1
ATOM 1465 C C . PRO A 1 193 ? 34.792 -29.549 -42.182 1.00 48.59 193 PRO A C 1
ATOM 1467 O O . PRO A 1 193 ? 35.937 -29.181 -42.441 1.00 48.59 193 PRO A O 1
ATOM 1470 N N . GLY A 1 194 ? 34.516 -30.783 -41.757 1.00 45.34 194 GLY A N 1
ATOM 1471 C CA . GLY A 1 194 ? 35.462 -31.887 -41.855 1.00 45.34 194 GLY A CA 1
ATOM 1472 C C . GLY A 1 194 ? 35.804 -32.131 -43.321 1.00 45.34 194 GLY A C 1
ATOM 1473 O O . GLY A 1 194 ? 34.947 -32.522 -44.112 1.00 45.34 194 GLY A O 1
ATOM 1474 N N . ALA A 1 195 ? 37.056 -31.858 -43.672 1.00 52.66 195 ALA A N 1
ATOM 1475 C CA . ALA A 1 195 ? 37.645 -32.198 -44.951 1.00 52.66 195 ALA A CA 1
ATOM 1476 C C . ALA A 1 195 ? 37.600 -33.719 -45.152 1.00 52.66 195 ALA A C 1
ATOM 1478 O O . ALA A 1 195 ? 38.141 -34.468 -44.342 1.00 52.66 195 ALA A O 1
ATOM 1479 N N . ASN A 1 196 ? 36.991 -34.170 -46.248 1.00 46.12 196 ASN A N 1
ATOM 1480 C CA . ASN A 1 196 ? 37.198 -35.520 -46.757 1.00 46.12 196 ASN A CA 1
ATOM 1481 C C . ASN A 1 196 ? 37.527 -35.429 -48.250 1.00 46.12 196 ASN A C 1
ATOM 1483 O O . ASN A 1 196 ? 36.649 -35.471 -49.107 1.00 46.12 196 ASN A O 1
ATOM 1487 N N . GLY A 1 197 ? 38.808 -35.206 -48.538 1.00 43.25 197 GLY A N 1
ATOM 1488 C CA . GLY A 1 197 ? 39.391 -35.323 -49.869 1.00 43.25 197 GLY A CA 1
ATOM 1489 C C . GLY A 1 197 ? 40.273 -36.563 -49.900 1.00 43.25 197 GLY A C 1
ATOM 1490 O O . GLY A 1 197 ? 41.446 -36.490 -49.547 1.00 43.25 197 GLY A O 1
ATOM 1491 N N . ALA A 1 198 ? 39.696 -37.700 -50.281 1.00 50.47 198 ALA A N 1
ATOM 1492 C CA . ALA A 1 198 ? 40.448 -38.896 -50.630 1.00 50.47 198 ALA A CA 1
ATOM 1493 C C . ALA A 1 198 ? 40.949 -38.757 -52.078 1.00 50.47 198 ALA A C 1
ATOM 1495 O O . ALA A 1 198 ? 40.152 -38.631 -53.008 1.00 50.47 198 ALA A O 1
ATOM 1496 N N . SER A 1 199 ? 42.271 -38.751 -52.257 1.00 51.94 199 SER A N 1
ATOM 1497 C CA . SER A 1 199 ? 42.932 -38.826 -53.566 1.00 51.94 199 SER A CA 1
ATOM 1498 C C . SER A 1 199 ? 42.731 -40.194 -54.233 1.00 51.94 199 SER A C 1
ATOM 1500 O O . SER A 1 199 ? 42.735 -41.210 -53.533 1.00 51.94 199 SER A O 1
ATOM 1502 N N . PRO A 1 200 ? 42.654 -40.262 -55.576 1.00 63.31 200 PRO A N 1
ATOM 1503 C CA . PRO A 1 200 ? 42.857 -41.494 -56.326 1.00 63.31 200 PRO A CA 1
ATOM 1504 C C . PRO A 1 200 ? 44.361 -41.738 -56.558 1.00 63.31 200 PRO A C 1
ATOM 1506 O O . PRO A 1 200 ? 45.162 -40.804 -56.586 1.00 63.31 200 PRO A O 1
ATOM 1509 N N . GLY A 1 201 ? 44.736 -43.013 -56.665 1.00 55.38 201 GLY A N 1
ATOM 1510 C CA . GLY A 1 201 ? 46.114 -43.482 -56.532 1.00 55.38 201 GLY A CA 1
ATOM 1511 C C . GLY A 1 201 ? 46.999 -43.466 -57.778 1.00 55.38 201 GLY A C 1
ATOM 1512 O O . GLY A 1 201 ? 46.622 -42.984 -58.846 1.00 55.38 201 GLY A O 1
ATOM 1513 N N . ARG A 1 202 ? 48.181 -44.063 -57.599 1.00 50.44 202 ARG A N 1
ATOM 1514 C CA . ARG A 1 202 ? 48.938 -44.864 -58.568 1.00 50.44 202 ARG A CA 1
ATOM 1515 C C . ARG A 1 202 ? 50.073 -45.593 -57.863 1.00 50.44 202 ARG A C 1
ATOM 1517 O O . ARG A 1 202 ? 50.630 -45.000 -56.915 1.00 50.44 202 ARG A O 1
#

Nearest PDB structures (foldseek):
  8r5s-assembly1_B  TM=3.627E-01  e=2.771E+00  unidentified
  4q4a-assembly1_A  TM=4.327E-01  e=7.541E+00  Thermotoga maritima MSB8
  7p5j-assembly1_B  TM=3.329E-01  e=3.801E+00  Homo sapiens

Radius of gyration: 35.21 Å; Cα contacts (8 Å, |Δi|>4): 101; chains: 1; bounding box: 70×59×115 Å

Organism: NCBI:txid67331

pLDDT: mean 84.98, std 16.63, range [43.25, 98.69]

Secondary structure (DSSP, 8-state):
---SSSHHHHHHHHHHHHHHHHHHHHHHHHHHHHHHHHHHHHHHHHHHHHHHHHHHHHHHHHHHHHHHHHHHHHHHHHHHS-S-HHHHHHHHHHHHHHHHHHHHHHHTTS-HHHHHHHHHHHHHHHHHHHHHHHHHTT-PPTT--HHHHHHHHHHHHHHHHHHHHHHHHHHHHHHHTSPPTTSPPP-----------PPP--

Solvent-accessible surface area (backbone atoms only — not comparable to full-atom values): 11586 Å² total; per-residue (Å²): 142,82,86,73,80,70,53,62,66,53,52,51,52,51,52,52,52,52,49,52,52,51,51,52,54,50,51,54,50,51,52,52,51,51,50,54,52,47,54,50,50,51,54,50,53,50,51,51,51,52,51,52,52,48,52,51,48,53,52,50,40,58,48,30,52,49,49,28,52,49,29,51,50,51,42,55,50,34,74,75,53,90,52,69,57,65,66,41,51,48,52,32,50,53,29,46,51,54,28,49,55,41,47,58,55,36,70,78,68,55,58,67,79,45,46,53,45,48,48,54,49,52,51,51,52,52,52,51,51,54,47,53,49,25,54,73,71,73,58,58,53,94,81,59,45,76,67,54,51,48,55,49,52,58,54,46,56,54,48,53,50,50,38,52,50,44,52,51,51,54,54,50,54,58,56,70,68,50,81,65,92,79,61,78,72,79,82,75,83,77,79,73,84,81,85,84,84,83,80,84,88,134

Sequence (202 aa):
MDVGGAGAPVVAVVGVVGTLLSALLTQRAAERSRRHEQERAERARARERQAAQRLACYVALNTAARQYLAALTDQLHALRGTEDSRAVRQRLTEARDVHRDVYAEAQMRLPDPVLALAGEVTHALGTLYGRLRRLDDGVPRPGDSPDTAQAEIDALWERLRELRRGMRADLGASEAARPDPLAPGPPGSRSGPGANGASPGR

Foldseek 3Di:
DDPDDPVVVVVVVCVVVVVVVVVVVVVVVVVVVVVVVVVVVVVVVVLVVLLVVLVVLLVQLLVLLVQLLVLLVVLLVVLVDVDPNVVSVVSNVVSLVSNVVSLVVCVVRPDPVLNVLSVVLNVLSVVLVVLSVCSVVVNHDVPRDSVSSVVSSVVSVVSSVVSVVSSVVVSVVSVVPDPDPPPDPDPPPPPDPDDDDDDDDD